Protein AF-A0A8T4AHB9-F1 (afdb_monomer)

Radius of gyration: 23.57 Å; Cα contacts (8 Å, |Δi|>4): 311; chains: 1; bounding box: 48×34×68 Å

Solvent-accessible surface area (backbone atoms only — not comparable to full-atom values): 11680 Å² total; per-residue (Å²): 128,81,88,35,56,36,87,65,84,80,52,32,44,43,45,79,34,31,54,89,48,38,71,64,54,48,71,72,48,56,73,64,58,45,50,48,40,60,75,70,65,64,68,37,45,63,77,42,68,45,81,38,62,45,97,88,66,48,78,54,32,37,43,33,11,24,86,57,90,79,54,32,63,73,44,20,65,44,19,76,71,45,68,67,48,44,28,34,51,94,84,71,50,73,58,28,54,40,27,28,40,62,36,54,62,73,92,36,91,90,59,64,77,87,78,73,79,61,59,26,23,40,51,57,89,54,71,69,52,52,50,52,43,40,54,54,48,51,53,50,50,58,70,71,38,55,62,96,78,45,42,62,67,46,52,50,48,53,51,46,55,52,23,60,76,71,73,42,46,72,50,76,41,53,37,72,53,20,54,80,72,72,36,54,67,60,34,68,73,27,66,85,47,97,64,55,28,66,51,78,49,77,90

Mean predicted aligned error: 3.89 Å

Sequence (203 aa):
MIDCFTQDTNTTPITCVTSAQYDQWLKQQDKLTQRWLKNTAYKAQPGQFSLIPNSDGDIHQVVLGVDNHDDMWNLAALPKTLPEGNYQVDTLNELQALAWGLGHYQFSRYRPNKNNERLAKLSFDSEVISAQIDAISLTRNMINTPASDMMPQDIAIAAKTLAQQYKATVDEIIGDDLLEHNYPTIHAVGRASIHPPRLIDMR

Foldseek 3Di:
DQPAADQDPPAAEEAEDELVCVVVVLVVDDPQSVVVCVVVVPRLAQQDKDFRADPVRDGRHIYHRHNDDPDLQSQLQQQAVPAATEHEYPDDDLSVLLSSLVSSADQCPPPNDPPPGGTYHYHDDDPVSVVVSVVVNLVVNLVVPPCVCNDQVNVLVSLVVVCVVVVKDKDKQWAPSCVVVVNVVQNVVQVVDPGTGMDMDID

Nearest PDB structures (foldseek):
  3ij3-assembly1_A  TM=9.255E-01  e=1.274E-17  Coxiella burnetii
  5ntf-assembly1_A  TM=6.616E-01  e=4.666E-07  Trypanosoma cruzi
  4efd-assembly1_F  TM=6.990E-01  e=1.219E-06  Trypanosoma brucei brucei TREU927
  5nsq-assembly1_F  TM=6.861E-01  e=1.143E-06  Trypanosoma brucei brucei TREU927
  5nsq-assembly1_C  TM=6.603E-01  e=3.857E-06  Trypan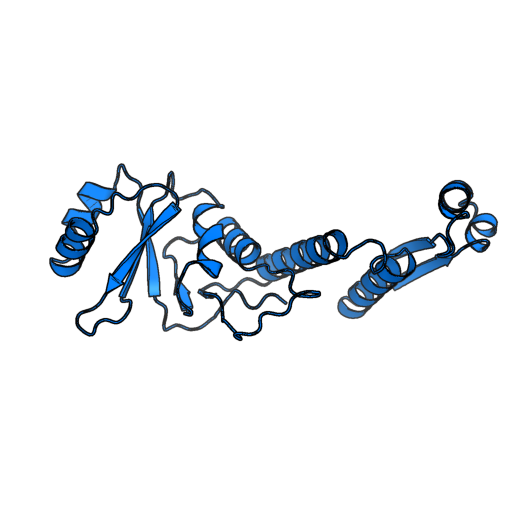osoma brucei brucei TREU927

pLDDT: mean 95.9, std 4.48, range [68.31, 98.5]

Secondary structure (DSSP, 8-state):
----EE--S--EEEEEEEHHHHHHHHHHS-HHHHHHHHHTT----TT-EEEEE-TTSSEEEEEEEES-SS-GGGGTTHHHHSPSSEEE-TT--HHHHHHHHHHH----SSS--TT-PPPPEEE---HHHHHHHHHHHHHHHHHHS-GGGS-HHHHHHHHHHHHHHHT--EEEEETTHHHHTT-HHHHHHHTTSSS--EEEEE-

Structure (mmCIF, N/CA/C/O backbone):
data_AF-A0A8T4AHB9-F1
#
_entry.id   AF-A0A8T4AHB9-F1
#
loop_
_atom_site.group_PDB
_atom_site.id
_atom_site.type_symbol
_atom_site.label_atom_id
_atom_site.label_alt_id
_atom_site.label_comp_id
_atom_site.label_asym_id
_atom_site.label_entity_id
_atom_site.label_seq_id
_atom_site.pdbx_PDB_ins_code
_atom_site.Cartn_x
_atom_site.Cartn_y
_atom_site.Cartn_z
_atom_site.occupancy
_atom_site.B_iso_or_equiv
_atom_site.auth_seq_id
_atom_site.auth_comp_id
_atom_site.auth_asym_id
_atom_site.auth_atom_id
_atom_site.pdbx_PDB_model_num
ATOM 1 N N . MET A 1 1 ? 10.779 4.000 -0.030 1.00 72.06 1 MET A N 1
ATOM 2 C CA . MET A 1 1 ? 10.050 3.032 0.796 1.00 72.06 1 MET A CA 1
ATOM 3 C C . MET A 1 1 ? 8.883 3.734 1.459 1.00 72.06 1 MET A C 1
ATOM 5 O O . MET A 1 1 ? 9.077 4.837 1.970 1.00 72.06 1 MET A O 1
ATOM 9 N N . ILE A 1 2 ? 7.680 3.169 1.377 1.00 84.88 2 ILE A N 1
ATOM 10 C CA . ILE A 1 2 ? 6.513 3.715 2.086 1.00 84.88 2 ILE A CA 1
ATOM 11 C C . ILE A 1 2 ? 6.643 3.427 3.586 1.00 84.88 2 ILE A C 1
ATOM 13 O O . ILE A 1 2 ? 6.683 2.274 3.999 1.00 84.88 2 ILE A O 1
ATOM 17 N N . ASP A 1 3 ? 6.641 4.481 4.399 1.00 91.50 3 ASP A N 1
ATOM 18 C CA . ASP A 1 3 ? 6.747 4.422 5.863 1.00 91.50 3 ASP A CA 1
ATOM 19 C C . ASP A 1 3 ? 5.396 4.086 6.537 1.00 91.50 3 ASP A C 1
ATOM 21 O O . ASP A 1 3 ? 4.842 4.891 7.280 1.00 91.50 3 ASP A O 1
ATOM 25 N N . CYS A 1 4 ? 4.822 2.924 6.199 1.00 96.19 4 CYS A N 1
ATOM 26 C CA . CYS A 1 4 ? 3.476 2.500 6.624 1.00 96.19 4 CYS A CA 1
ATOM 27 C C . CYS A 1 4 ? 3.445 1.484 7.775 1.00 96.19 4 CYS A C 1
ATOM 29 O O . CYS A 1 4 ? 2.369 1.237 8.331 1.00 96.19 4 CYS A O 1
ATOM 31 N N . PHE A 1 5 ? 4.600 0.920 8.135 1.00 97.19 5 PHE A N 1
ATOM 32 C CA . PHE A 1 5 ? 4.743 -0.065 9.202 1.00 97.19 5 PHE A CA 1
ATOM 33 C C . PHE A 1 5 ? 5.614 0.448 10.347 1.00 97.19 5 PHE A C 1
ATOM 35 O O . PHE A 1 5 ? 6.392 1.390 10.193 1.00 97.19 5 PHE A O 1
ATOM 42 N N . THR A 1 6 ? 5.456 -0.166 11.513 1.00 96.31 6 THR A N 1
ATOM 43 C CA . THR A 1 6 ? 6.218 0.138 12.726 1.00 96.31 6 THR A CA 1
ATOM 44 C C . THR A 1 6 ? 6.533 -1.146 13.488 1.00 96.31 6 THR A C 1
ATOM 46 O O . THR A 1 6 ? 5.774 -2.109 13.425 1.00 96.31 6 THR A O 1
ATOM 49 N N . GLN A 1 7 ? 7.639 -1.142 14.230 1.00 93.31 7 GLN A N 1
ATOM 50 C CA . GLN A 1 7 ? 7.991 -2.186 15.202 1.00 93.31 7 GLN A CA 1
ATOM 51 C C . GLN A 1 7 ? 7.779 -1.712 16.653 1.00 93.31 7 GLN A C 1
ATOM 53 O O . GLN A 1 7 ? 8.222 -2.364 17.596 1.00 93.31 7 GLN A O 1
ATOM 58 N N . ASP A 1 8 ? 7.136 -0.555 16.846 1.00 92.25 8 ASP A N 1
ATOM 59 C CA . ASP A 1 8 ? 6.797 -0.055 18.177 1.00 92.25 8 ASP A CA 1
ATOM 60 C C . ASP A 1 8 ? 5.821 -1.010 18.881 1.00 92.25 8 ASP A C 1
ATOM 62 O O . ASP A 1 8 ? 4.867 -1.517 18.286 1.00 92.25 8 ASP A O 1
ATOM 66 N N . THR A 1 9 ? 6.063 -1.237 20.168 1.00 89.00 9 THR A N 1
ATOM 67 C CA . THR A 1 9 ? 5.213 -2.050 21.039 1.00 89.00 9 THR A CA 1
ATOM 68 C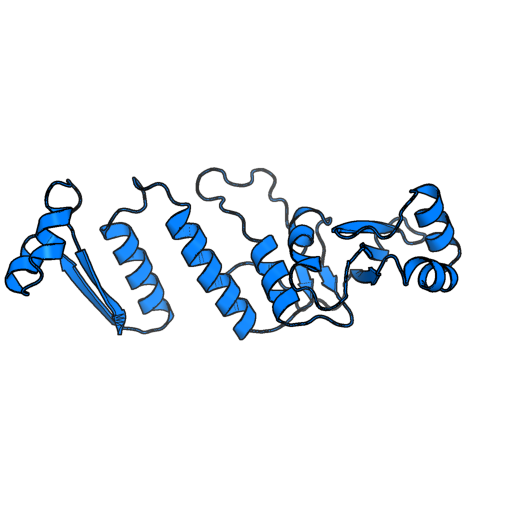 C . THR A 1 9 ? 4.079 -1.239 21.661 1.00 89.00 9 THR A C 1
ATOM 70 O O . THR A 1 9 ? 3.089 -1.818 22.103 1.00 89.00 9 THR A O 1
ATOM 73 N N . ASN A 1 10 ? 4.201 0.091 21.715 1.00 94.50 10 ASN A N 1
ATOM 74 C CA . ASN A 1 10 ? 3.138 0.971 22.187 1.00 94.50 10 ASN A CA 1
ATOM 75 C C . ASN A 1 10 ? 2.157 1.263 21.045 1.00 94.50 10 ASN A C 1
ATOM 77 O O . ASN A 1 10 ? 2.352 2.191 20.257 1.00 94.50 10 ASN A O 1
ATOM 81 N N . THR A 1 11 ? 1.121 0.435 20.930 1.00 97.25 11 THR A N 1
ATOM 82 C CA . THR A 1 11 ? 0.165 0.477 19.818 1.00 97.25 11 THR A CA 1
ATOM 83 C C . THR A 1 11 ? -1.278 0.511 20.307 1.00 97.25 11 THR A C 1
ATOM 85 O O . THR A 1 11 ? -1.636 -0.087 21.323 1.00 97.25 11 THR A O 1
ATOM 88 N N . THR A 1 12 ? -2.135 1.191 19.549 1.00 98.25 12 THR A N 1
ATOM 89 C CA . THR A 1 12 ? -3.582 1.184 19.760 1.00 98.25 12 THR A CA 1
ATOM 90 C C . THR A 1 12 ? -4.205 -0.021 19.037 1.00 98.25 12 THR A C 1
ATOM 92 O O . THR A 1 12 ? -4.055 -0.146 17.818 1.00 98.25 12 THR A O 1
ATOM 95 N N . PRO A 1 13 ? -4.937 -0.911 19.730 1.00 98.12 13 PRO A N 1
ATOM 96 C CA . PRO A 1 13 ? -5.585 -2.052 19.092 1.00 98.12 13 PRO A CA 1
ATOM 97 C C . PRO A 1 13 ? -6.731 -1.624 18.165 1.00 98.12 13 PRO A C 1
ATOM 99 O O . PRO A 1 13 ? -7.561 -0.784 18.519 1.00 98.12 13 PRO A O 1
ATOM 102 N N . ILE A 1 14 ? -6.805 -2.254 16.994 1.00 98.44 14 ILE A N 1
ATOM 103 C CA . ILE A 1 14 ? -7.932 -2.224 16.063 1.00 98.44 14 ILE A CA 1
ATOM 104 C C . ILE A 1 14 ? -8.653 -3.571 16.163 1.00 98.44 14 ILE A C 1
ATOM 106 O O . ILE A 1 14 ? -8.128 -4.613 15.773 1.00 98.44 14 ILE A O 1
ATOM 110 N N . THR A 1 15 ? -9.888 -3.547 16.650 1.00 97.56 15 THR A N 1
ATOM 111 C CA . THR A 1 15 ? -10.748 -4.728 16.744 1.00 97.56 15 THR A CA 1
ATOM 112 C C . THR A 1 15 ? -11.760 -4.723 15.612 1.00 97.56 15 THR A C 1
ATOM 114 O O . THR A 1 15 ? -12.614 -3.838 15.535 1.00 97.56 15 THR A O 1
ATOM 117 N N . CYS A 1 16 ? -11.678 -5.732 14.748 1.00 97.44 16 CYS A N 1
ATOM 118 C CA . CYS A 1 16 ? -12.648 -5.951 13.682 1.00 97.44 16 CYS A CA 1
ATOM 119 C C . CYS A 1 16 ? -13.887 -6.659 14.244 1.00 97.44 16 CYS A C 1
ATOM 121 O O . CYS A 1 16 ? -13.772 -7.651 14.963 1.00 97.44 16 CYS A O 1
ATOM 123 N N . VAL A 1 17 ? -15.079 -6.156 13.932 1.00 97.25 17 VAL A N 1
ATOM 124 C CA . VAL A 1 17 ? -16.352 -6.706 14.407 1.00 97.25 17 VAL A CA 1
ATOM 125 C C . VAL A 1 17 ? -17.337 -6.754 13.248 1.00 97.25 17 VAL A C 1
ATOM 127 O O . VAL A 1 17 ? -17.581 -5.748 12.587 1.00 97.25 17 VAL A O 1
ATOM 130 N N . THR A 1 18 ? -17.936 -7.918 13.006 1.00 97.44 18 THR A N 1
ATOM 131 C CA . THR A 1 18 ? -19.044 -8.025 12.044 1.00 97.44 18 THR A CA 1
ATOM 132 C C . THR A 1 18 ? -20.350 -7.557 12.676 1.00 97.44 18 THR A C 1
ATOM 134 O O . THR A 1 18 ? -20.546 -7.694 13.888 1.00 97.44 18 THR A O 1
ATOM 137 N N . SER A 1 19 ? -21.303 -7.080 11.869 1.00 96.31 19 SER A N 1
ATOM 138 C CA . SER A 1 19 ? -22.620 -6.682 12.392 1.00 96.31 19 SER A CA 1
ATOM 139 C C . SER A 1 19 ? -23.338 -7.832 13.120 1.00 96.31 19 SER A C 1
ATOM 141 O O . SER A 1 19 ? -24.055 -7.590 14.086 1.00 96.31 19 SER A O 1
ATOM 143 N N . ALA A 1 20 ? -23.101 -9.088 12.717 1.00 97.06 20 ALA A N 1
ATOM 144 C CA . ALA A 1 20 ? -23.656 -10.272 13.377 1.00 97.06 20 ALA A CA 1
ATOM 145 C C . ALA A 1 20 ? -23.052 -10.535 14.771 1.00 97.06 20 ALA A C 1
ATOM 147 O O . ALA A 1 20 ? -23.734 -11.045 15.657 1.00 97.06 20 ALA A O 1
ATOM 148 N N . GLN A 1 21 ? -21.778 -10.190 14.976 1.00 96.88 21 GLN A N 1
ATOM 149 C CA . GLN A 1 21 ? -21.072 -10.377 16.249 1.00 96.88 21 GLN A CA 1
ATOM 150 C C . GLN A 1 21 ? -21.236 -9.184 17.198 1.00 96.88 21 GLN A C 1
ATOM 152 O O . GLN A 1 21 ? -21.017 -9.331 18.402 1.00 96.88 21 GLN A O 1
ATOM 157 N N . TYR A 1 22 ? -21.621 -8.017 16.674 1.00 97.81 22 TYR A N 1
ATOM 158 C CA . TYR A 1 22 ? -21.587 -6.745 17.391 1.00 97.81 22 TYR A CA 1
ATOM 159 C C . TYR A 1 22 ? -22.331 -6.765 18.729 1.00 97.81 22 TYR A C 1
ATOM 161 O O . TYR A 1 22 ? -21.744 -6.411 19.749 1.00 97.81 22 TYR A O 1
ATOM 169 N N . ASP A 1 23 ? -23.577 -7.240 18.767 1.00 97.62 23 ASP A N 1
ATOM 170 C CA . ASP A 1 23 ? -24.376 -7.238 20.001 1.00 97.62 23 ASP A CA 1
ATOM 171 C C . ASP A 1 23 ? -23.781 -8.131 21.099 1.00 97.62 23 ASP A C 1
ATOM 173 O O . ASP A 1 23 ? -23.868 -7.815 22.290 1.00 97.62 23 ASP A O 1
ATOM 177 N N . GLN A 1 24 ? -23.187 -9.266 20.720 1.00 97.81 24 GLN A N 1
ATOM 178 C CA . GLN A 1 24 ? -22.528 -10.166 21.664 1.00 97.81 24 GLN A CA 1
ATOM 179 C C . GLN A 1 24 ? -21.203 -9.575 22.144 1.00 97.81 24 GLN A C 1
ATOM 181 O O . GLN A 1 24 ? -20.937 -9.580 23.346 1.00 97.81 24 GLN A O 1
ATOM 186 N N . TRP A 1 25 ? -20.407 -9.036 21.221 1.00 97.62 25 TRP A N 1
ATOM 187 C CA . TRP A 1 25 ? -19.142 -8.377 21.521 1.00 97.62 25 TRP A CA 1
ATOM 188 C C . TRP A 1 25 ? -19.342 -7.166 22.446 1.00 97.62 25 TRP A C 1
ATOM 190 O O . TRP A 1 25 ? -18.631 -7.029 23.441 1.00 97.62 25 TRP A O 1
ATOM 200 N N . LEU A 1 26 ? -20.368 -6.344 22.195 1.00 98.06 26 LEU A N 1
ATOM 201 C CA . LEU A 1 26 ? -20.686 -5.149 22.979 1.00 98.06 26 LEU A CA 1
ATOM 202 C C . LEU A 1 26 ? -20.986 -5.490 24.444 1.00 98.06 26 LEU A C 1
ATOM 204 O O . LEU A 1 26 ? -20.524 -4.797 25.347 1.00 98.06 26 LEU A O 1
ATOM 208 N N . LYS A 1 27 ? -21.717 -6.584 24.699 1.00 97.88 27 LYS A N 1
ATOM 209 C CA . LYS A 1 27 ? -22.043 -7.050 26.062 1.00 97.88 27 LYS A CA 1
ATOM 210 C C . LYS A 1 27 ? -20.813 -7.468 26.871 1.00 97.88 27 LYS A C 1
ATOM 212 O O . LYS A 1 27 ? -20.898 -7.502 28.096 1.00 97.88 27 LYS A O 1
ATOM 217 N N . GLN A 1 28 ? -19.710 -7.800 26.203 1.00 97.75 28 GLN A N 1
ATOM 218 C CA . GLN A 1 28 ? -18.451 -8.202 26.836 1.00 97.75 28 GLN A CA 1
ATOM 219 C C . GLN A 1 28 ? -17.543 -7.008 27.162 1.00 97.75 28 GLN A C 1
ATOM 221 O O . GLN A 1 28 ? -16.587 -7.173 27.913 1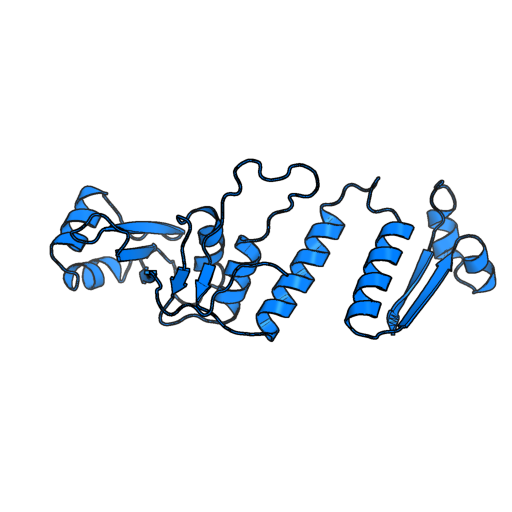.00 97.75 28 GLN A O 1
ATOM 226 N N . GLN A 1 29 ? -17.838 -5.816 26.631 1.00 97.50 29 GLN A N 1
ATOM 227 C CA . GLN A 1 29 ? -17.034 -4.619 26.874 1.00 97.50 29 GLN A CA 1
ATOM 228 C C . GLN A 1 29 ? -17.345 -3.986 28.231 1.00 97.50 29 GLN A C 1
ATOM 230 O O . GLN A 1 29 ? -18.371 -4.263 28.858 1.00 97.50 29 GLN A O 1
ATOM 235 N N . ASP A 1 30 ? -16.484 -3.080 28.678 1.00 96.81 30 ASP A N 1
ATOM 236 C CA . ASP A 1 30 ? -16.729 -2.300 29.883 1.00 96.81 30 ASP A CA 1
ATOM 237 C C . ASP A 1 30 ? -17.895 -1.298 29.717 1.00 96.81 30 ASP A C 1
ATOM 239 O O . ASP A 1 30 ? -18.419 -1.037 28.628 1.00 96.81 30 ASP A O 1
ATOM 243 N N . LYS A 1 31 ? -18.344 -0.712 30.835 1.00 97.06 31 LYS A N 1
ATOM 244 C CA . LYS A 1 31 ? -19.479 0.228 30.819 1.00 97.06 31 LYS A CA 1
ATOM 245 C C . LYS A 1 31 ? -19.178 1.502 30.028 1.00 97.06 31 LYS A C 1
ATOM 247 O O . LYS A 1 31 ? -20.124 2.117 29.533 1.00 97.06 31 LYS A O 1
ATOM 252 N N . LEU A 1 32 ? -17.913 1.921 29.960 1.00 96.44 32 LEU A N 1
ATOM 253 C CA . LEU A 1 32 ? -17.500 3.117 29.232 1.00 96.44 32 LEU A CA 1
ATOM 254 C C . LEU A 1 32 ? -17.687 2.892 27.731 1.00 96.44 32 LEU A C 1
ATOM 256 O O . LEU A 1 32 ? -18.448 3.631 27.108 1.00 96.44 32 LEU A O 1
ATOM 260 N N . THR A 1 33 ? -17.115 1.819 27.189 1.00 97.75 33 THR A N 1
ATOM 261 C CA . THR A 1 33 ? -17.211 1.437 25.773 1.00 97.75 33 THR A CA 1
ATOM 262 C C . THR A 1 33 ? -18.659 1.198 25.357 1.00 97.75 33 THR A C 1
ATOM 264 O O . THR A 1 33 ? -19.113 1.740 24.347 1.00 97.75 33 THR A O 1
ATOM 267 N N . GLN A 1 34 ? -19.430 0.465 26.171 1.00 98.06 34 GLN A N 1
ATOM 268 C CA . GLN A 1 34 ? -20.852 0.226 25.902 1.00 98.06 34 GLN A CA 1
ATOM 269 C C . GLN A 1 34 ? -21.651 1.528 25.773 1.00 98.06 34 GLN A C 1
ATOM 271 O O . GLN A 1 34 ? -22.448 1.695 24.847 1.00 98.06 34 GLN A O 1
ATOM 276 N N . ARG A 1 35 ? -21.455 2.464 26.711 1.00 97.75 35 ARG A N 1
ATOM 277 C CA . ARG A 1 35 ? -22.155 3.756 26.704 1.00 97.75 35 ARG A CA 1
ATOM 278 C C . ARG A 1 35 ? -21.680 4.645 25.566 1.00 97.75 35 ARG A C 1
ATOM 280 O O . ARG A 1 35 ? -22.519 5.286 24.944 1.00 97.75 35 ARG A O 1
ATOM 287 N N . TRP A 1 36 ? -20.377 4.669 25.295 1.00 98.06 36 TRP A N 1
ATOM 288 C CA . TRP A 1 36 ? -19.791 5.448 24.210 1.00 98.06 36 TRP A CA 1
ATOM 289 C C . TRP A 1 36 ? -20.401 5.054 22.869 1.00 98.06 36 TRP A C 1
ATOM 291 O O . TRP A 1 36 ? -21.042 5.882 22.230 1.00 98.06 36 TRP A O 1
ATOM 301 N N . LEU A 1 37 ? -20.310 3.771 22.509 1.00 98.06 37 LEU A N 1
ATOM 302 C CA . LEU A 1 37 ? -20.827 3.254 21.241 1.00 98.06 37 LEU A CA 1
ATOM 303 C C . LEU A 1 37 ? -22.342 3.441 21.099 1.00 98.06 37 LEU A C 1
ATOM 305 O O . LEU A 1 37 ? -22.833 3.749 20.013 1.00 98.06 37 LEU A O 1
ATOM 309 N N . LYS A 1 38 ? -23.089 3.320 22.203 1.00 97.69 38 LYS A N 1
ATOM 310 C CA . LYS A 1 38 ? -24.524 3.620 22.221 1.00 97.69 38 LYS A CA 1
ATOM 311 C C . LYS A 1 38 ? -24.803 5.105 21.970 1.00 97.69 38 LYS A C 1
ATOM 313 O O . LYS A 1 38 ? -25.691 5.428 21.186 1.00 97.69 38 LYS A O 1
ATOM 318 N N . ASN A 1 39 ? -24.071 6.000 22.631 1.00 97.75 39 ASN A N 1
ATOM 319 C CA . ASN A 1 39 ? -24.268 7.448 22.530 1.00 97.75 39 ASN A CA 1
ATOM 320 C C . ASN A 1 39 ? -23.829 8.006 21.170 1.00 97.75 39 ASN A C 1
ATOM 322 O O . ASN A 1 39 ? -24.423 8.969 20.695 1.00 97.75 39 ASN A O 1
ATOM 326 N N . THR A 1 40 ? -22.829 7.393 20.533 1.00 97.62 40 THR A N 1
ATOM 327 C CA . THR A 1 40 ? -22.389 7.727 19.170 1.00 97.62 40 THR A CA 1
ATOM 328 C C . THR A 1 40 ? -23.188 6.995 18.088 1.00 97.62 40 THR A C 1
ATOM 330 O O . THR A 1 40 ? -22.936 7.195 16.902 1.00 97.62 40 THR A O 1
ATOM 333 N N . ALA A 1 41 ? -24.167 6.170 18.482 1.00 97.00 41 ALA A N 1
ATOM 334 C CA . ALA A 1 41 ? -25.013 5.377 17.592 1.00 97.00 41 ALA A CA 1
ATOM 335 C C . ALA A 1 41 ? -24.222 4.501 16.599 1.00 97.00 41 ALA A C 1
ATOM 337 O O . ALA A 1 41 ? -24.650 4.299 15.459 1.00 97.00 41 ALA A O 1
ATOM 338 N N . TYR A 1 42 ? -23.075 3.970 17.030 1.00 98.06 42 TYR A N 1
ATOM 339 C CA . TYR A 1 42 ? -22.265 3.048 16.238 1.00 98.06 42 TYR A CA 1
ATOM 340 C C . TYR A 1 42 ? -22.996 1.714 16.025 1.00 98.06 42 TYR A C 1
ATOM 342 O O . TYR A 1 42 ? -23.666 1.214 16.929 1.00 98.06 42 TYR A O 1
ATOM 350 N N . LYS A 1 43 ? -22.877 1.135 14.822 1.00 94.62 43 LYS A N 1
ATOM 351 C CA . LYS A 1 43 ? -23.611 -0.083 14.422 1.00 94.62 43 LYS A CA 1
ATOM 352 C C . LYS A 1 43 ? -22.744 -1.156 13.760 1.00 94.62 43 LYS A C 1
ATOM 354 O O . LYS A 1 43 ? -23.294 -2.069 13.153 1.00 94.62 43 LYS A O 1
ATOM 359 N N . ALA A 1 44 ? -21.416 -1.039 13.842 1.00 96.69 44 ALA A N 1
ATOM 360 C CA . ALA A 1 44 ? -20.478 -1.956 13.185 1.00 96.69 44 ALA A CA 1
ATOM 361 C C . ALA A 1 44 ? -20.808 -2.193 11.701 1.00 96.69 44 ALA A C 1
ATOM 363 O O . ALA A 1 44 ? -20.841 -3.332 11.233 1.00 96.69 44 ALA A O 1
ATOM 364 N N . GLN A 1 45 ? -21.105 -1.113 10.970 1.00 97.31 45 GLN A N 1
ATOM 365 C CA . GLN A 1 45 ? -21.255 -1.193 9.520 1.00 97.31 45 GLN A CA 1
ATOM 366 C C . GLN A 1 45 ? -19.878 -1.397 8.870 1.00 97.31 45 GLN A C 1
ATOM 368 O O . GLN A 1 45 ? -18.915 -0.779 9.329 1.00 97.31 45 GLN A O 1
ATOM 373 N N . PRO A 1 46 ? -19.765 -2.213 7.811 1.00 96.75 46 PRO A N 1
ATOM 374 C CA . PRO A 1 46 ? -18.514 -2.401 7.081 1.00 96.75 46 PRO A CA 1
ATOM 375 C C . PRO A 1 46 ? -17.862 -1.068 6.690 1.00 96.75 46 PRO A C 1
ATOM 377 O O . PRO A 1 46 ? -18.517 -0.179 6.144 1.00 96.75 46 PRO A O 1
ATOM 380 N N . GLY A 1 47 ? -16.580 -0.905 7.021 1.00 95.44 47 GLY A N 1
ATOM 381 C CA . GLY A 1 47 ? -15.807 0.319 6.783 1.00 95.44 47 GLY A CA 1
ATOM 382 C C . GLY A 1 47 ? -16.058 1.458 7.783 1.00 95.44 47 GLY A C 1
ATOM 383 O O . GLY A 1 47 ? -15.300 2.427 7.803 1.00 95.44 47 GLY A O 1
ATOM 384 N N . GLN A 1 48 ? -17.073 1.359 8.648 1.00 96.88 48 GLN A N 1
ATOM 385 C CA . GLN A 1 48 ? -17.291 2.307 9.740 1.00 96.88 48 GLN A CA 1
ATOM 386 C C . GLN A 1 48 ? -16.397 1.943 10.927 1.00 96.88 48 GLN A C 1
ATOM 388 O O . GLN A 1 48 ? -16.472 0.828 11.445 1.00 96.88 48 GLN A O 1
ATOM 393 N N . PHE A 1 49 ? -15.630 2.902 11.444 1.00 97.81 49 PHE A N 1
ATOM 394 C CA . PHE A 1 49 ? -14.903 2.724 12.700 1.00 97.81 49 PHE A CA 1
ATOM 395 C C . PHE A 1 49 ? -15.356 3.699 13.790 1.00 97.81 49 PHE A C 1
ATOM 397 O O . PHE A 1 49 ? -15.916 4.759 13.509 1.00 97.81 49 PHE A O 1
ATOM 404 N N . SER A 1 50 ? -15.107 3.329 15.046 1.00 98.25 50 SER A N 1
ATOM 405 C CA . SER A 1 50 ? -15.244 4.200 16.213 1.00 98.25 50 SER A CA 1
ATOM 406 C C . SER A 1 50 ? -13.937 4.223 16.996 1.00 98.25 50 SER A C 1
ATOM 408 O O . SER A 1 50 ? -13.385 3.170 17.308 1.00 98.25 50 SER A O 1
ATOM 410 N N . LEU A 1 51 ? -13.481 5.421 17.363 1.00 98.31 51 LEU A N 1
ATOM 411 C CA . LEU A 1 51 ? -12.408 5.611 18.338 1.00 98.31 51 LEU A CA 1
ATOM 412 C C . LEU A 1 51 ? -13.015 5.516 19.740 1.00 98.31 51 LEU A C 1
ATOM 414 O O . LEU A 1 51 ? -13.999 6.200 20.031 1.00 98.31 51 LEU A O 1
ATOM 418 N N . ILE A 1 52 ? -12.472 4.644 20.581 1.00 98.12 52 ILE A N 1
ATOM 419 C CA . ILE A 1 52 ? -12.898 4.447 21.967 1.00 98.12 52 ILE A CA 1
ATOM 420 C C . ILE A 1 52 ? -11.896 5.162 22.872 1.00 98.12 52 ILE A C 1
ATOM 422 O O . ILE A 1 52 ? -10.711 4.825 22.813 1.00 98.12 52 ILE A O 1
ATOM 426 N N . PRO A 1 53 ? -12.324 6.139 23.687 1.00 97.38 53 PRO A N 1
ATOM 427 C CA . PRO A 1 53 ? -11.426 6.824 24.605 1.00 97.38 53 PRO A CA 1
ATOM 428 C C . PRO A 1 53 ? -11.171 6.001 25.879 1.00 97.38 53 PRO A C 1
ATOM 430 O O . PRO A 1 53 ? -12.035 5.232 26.305 1.00 97.38 53 PRO A O 1
ATOM 433 N N . ASN A 1 54 ? -10.017 6.193 26.519 1.00 94.88 54 ASN A N 1
ATOM 434 C CA . ASN A 1 54 ? -9.795 5.788 27.911 1.00 94.88 54 ASN A CA 1
ATOM 435 C C . ASN A 1 54 ? -10.380 6.839 28.886 1.00 94.88 54 ASN A C 1
ATOM 437 O O . ASN A 1 54 ? -11.025 7.808 28.479 1.00 94.88 54 ASN A O 1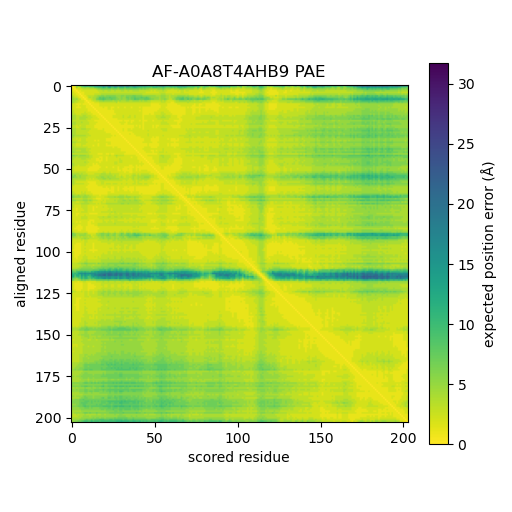
ATOM 441 N N . SER A 1 55 ? -10.162 6.656 30.193 1.00 93.69 55 SER A N 1
ATOM 442 C CA . SER A 1 55 ? -10.599 7.604 31.231 1.00 93.69 55 SER A CA 1
ATOM 443 C C . SER A 1 55 ? -9.921 8.974 31.164 1.00 93.69 55 SER A C 1
ATOM 445 O O . SER A 1 55 ? -10.488 9.940 31.671 1.00 93.69 55 SER A O 1
ATOM 447 N N . ASP A 1 56 ? -8.744 9.050 30.548 1.00 94.62 56 ASP A N 1
ATOM 448 C CA . ASP A 1 56 ? -7.936 10.266 30.425 1.00 94.62 56 ASP A CA 1
ATOM 449 C C . ASP A 1 56 ? -8.255 11.048 29.135 1.00 94.62 56 ASP A C 1
ATOM 451 O O . ASP A 1 56 ? -7.858 12.202 28.987 1.00 94.62 56 ASP A O 1
ATOM 455 N N . GLY A 1 57 ? -9.047 10.455 28.233 1.00 93.12 57 GLY A N 1
ATOM 456 C CA . GLY A 1 57 ? -9.460 11.045 26.959 1.00 93.12 57 GLY A CA 1
ATOM 457 C C . GLY A 1 57 ? -8.581 10.665 25.765 1.00 93.12 57 GLY A C 1
ATOM 458 O O . GLY A 1 57 ? -8.878 11.096 24.651 1.00 93.12 57 GLY A O 1
ATOM 459 N N . ASP A 1 58 ? -7.554 9.838 25.967 1.00 95.31 58 ASP A N 1
ATOM 460 C CA . ASP A 1 58 ? -6.720 9.304 24.889 1.00 95.31 58 ASP A CA 1
ATOM 461 C C . ASP A 1 58 ? -7.416 8.153 24.158 1.00 95.31 58 ASP A C 1
ATO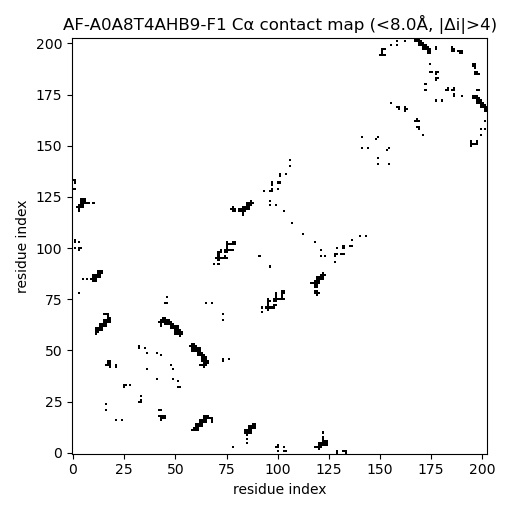M 463 O O . ASP A 1 58 ? -8.319 7.502 24.688 1.00 95.31 58 ASP A O 1
ATOM 467 N N . ILE A 1 59 ? -6.970 7.856 22.937 1.00 96.75 59 ILE A N 1
ATOM 468 C CA . ILE A 1 59 ? -7.511 6.750 22.142 1.00 96.75 59 ILE A CA 1
ATOM 469 C C . ILE A 1 59 ? -7.027 5.418 22.727 1.00 96.75 59 ILE A C 1
ATOM 471 O O . ILE A 1 59 ? -5.864 5.046 22.597 1.00 96.75 59 ILE A O 1
ATOM 475 N N . HIS A 1 60 ? -7.954 4.673 23.322 1.00 96.25 60 HIS A N 1
ATOM 476 C CA . HIS A 1 60 ? -7.715 3.345 23.880 1.00 96.25 60 HIS A CA 1
ATOM 477 C C . HIS A 1 60 ? -7.785 2.242 22.823 1.00 96.25 60 HIS A C 1
ATOM 479 O O . HIS A 1 60 ? -7.017 1.288 22.867 1.00 96.25 60 HIS A O 1
ATOM 485 N N . GLN A 1 61 ? -8.734 2.345 21.891 1.00 97.81 61 GLN A N 1
ATOM 486 C CA . GLN A 1 61 ? -9.028 1.290 20.922 1.00 97.81 61 GLN A CA 1
ATOM 487 C C . GLN A 1 61 ? -9.744 1.862 19.700 1.00 97.81 61 GLN A C 1
ATOM 489 O O . GLN A 1 61 ? -10.492 2.836 19.794 1.00 97.81 61 GLN A O 1
ATOM 494 N N . VAL A 1 62 ? -9.572 1.208 18.557 1.00 98.50 62 VAL A N 1
ATOM 495 C CA . VAL A 1 62 ? -10.391 1.400 17.362 1.00 98.50 62 VAL A CA 1
ATOM 496 C C . VAL A 1 62 ? -11.293 0.182 17.194 1.00 98.50 62 VAL A C 1
ATOM 498 O O . VAL A 1 62 ? -10.820 -0.949 17.194 1.00 98.50 62 VAL A O 1
ATOM 501 N N . VAL A 1 63 ? -12.594 0.394 17.019 1.00 98.25 63 VAL A N 1
ATOM 502 C CA . VAL A 1 63 ? -13.540 -0.676 16.669 1.00 98.25 63 VAL A CA 1
ATOM 503 C C . VAL A 1 63 ? -13.928 -0.488 15.214 1.00 98.25 63 VAL A C 1
ATOM 505 O O . VAL A 1 63 ? -14.560 0.516 14.889 1.00 98.25 63 VAL A O 1
ATOM 508 N N . LEU A 1 64 ? -13.532 -1.414 14.344 1.00 98.38 64 LEU A N 1
ATOM 509 C CA . LEU A 1 64 ? -13.812 -1.392 12.910 1.00 98.38 64 LEU A CA 1
ATOM 510 C C . LEU A 1 64 ? -14.943 -2.368 12.576 1.00 98.38 64 LEU A C 1
ATOM 512 O O . LEU A 1 64 ? -14.870 -3.549 12.905 1.00 98.38 64 LEU A O 1
ATOM 516 N N . GLY A 1 65 ? -15.959 -1.888 11.867 1.00 97.94 65 GLY A N 1
ATOM 517 C CA . GLY A 1 65 ? -16.986 -2.736 11.282 1.00 97.94 65 GLY A CA 1
ATOM 518 C C . GLY A 1 65 ? -16.463 -3.388 10.006 1.00 97.94 65 GLY A C 1
ATOM 519 O O . GLY A 1 65 ? -15.914 -2.697 9.146 1.00 97.94 65 GLY A O 1
ATOM 520 N N . VAL A 1 66 ? -16.642 -4.700 9.870 1.00 97.12 66 VAL A N 1
ATOM 521 C CA . VAL A 1 66 ? -16.222 -5.478 8.689 1.00 97.12 66 VAL A CA 1
ATOM 522 C C . VAL A 1 66 ? -17.339 -6.417 8.232 1.00 97.12 66 VAL A C 1
ATOM 524 O O . VAL A 1 66 ? -18.158 -6.845 9.044 1.00 97.12 66 VAL A O 1
ATOM 527 N N . ASP A 1 67 ? -17.374 -6.763 6.944 1.00 95.00 67 ASP A N 1
ATOM 528 C CA . ASP A 1 67 ? -18.314 -7.776 6.429 1.00 95.00 67 ASP A CA 1
ATOM 529 C C . ASP A 1 67 ? -17.907 -9.188 6.862 1.00 95.00 67 ASP A C 1
ATOM 531 O O . ASP A 1 67 ? -18.719 -9.992 7.319 1.00 95.00 67 ASP A O 1
ATOM 535 N N . ASN A 1 68 ? -16.616 -9.481 6.741 1.00 93.62 68 ASN A N 1
ATOM 536 C CA . ASN A 1 68 ? -15.978 -10.707 7.192 1.00 93.62 68 ASN A CA 1
ATOM 537 C C . ASN A 1 68 ? -14.543 -10.381 7.632 1.00 93.62 68 ASN A C 1
ATOM 539 O O . ASN A 1 68 ? -14.007 -9.333 7.277 1.00 93.62 68 ASN A O 1
ATOM 543 N N . HIS A 1 69 ? -13.926 -11.264 8.414 1.00 94.25 69 HIS A N 1
ATOM 544 C CA . HIS A 1 69 ? -12.594 -11.020 8.982 1.00 94.25 69 HIS A CA 1
ATOM 545 C C . HIS A 1 69 ? -11.451 -11.202 7.979 1.00 94.25 69 HIS A C 1
ATOM 547 O O . HIS A 1 69 ? -10.380 -10.647 8.197 1.00 94.25 69 HIS A O 1
ATOM 553 N N . ASP A 1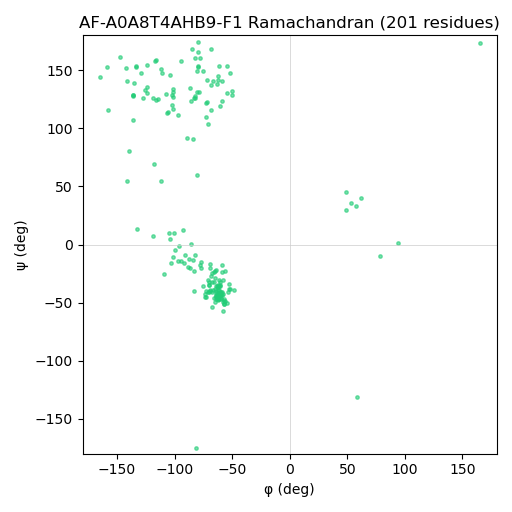 70 ? -11.676 -11.924 6.881 1.00 92.88 70 ASP A N 1
ATOM 554 C CA . ASP A 1 70 ? -10.619 -12.340 5.952 1.00 92.88 70 ASP A CA 1
ATOM 555 C C . ASP A 1 70 ? -10.431 -11.384 4.766 1.00 92.88 70 ASP A C 1
ATOM 557 O O . ASP A 1 70 ? -9.410 -11.455 4.078 1.00 92.88 70 ASP A O 1
ATOM 561 N N . ASP A 1 71 ? -11.380 -10.472 4.525 1.00 94.81 71 ASP A N 1
ATOM 562 C CA . ASP A 1 71 ? -11.290 -9.506 3.432 1.00 94.81 71 ASP A CA 1
ATOM 563 C C . ASP A 1 71 ? -10.030 -8.646 3.583 1.00 94.81 71 ASP A C 1
ATOM 565 O O . ASP A 1 71 ? -9.802 -7.976 4.600 1.00 94.81 71 ASP A O 1
ATOM 569 N N . MET A 1 72 ? -9.201 -8.668 2.541 1.00 95.62 72 MET A N 1
ATOM 570 C CA . MET A 1 72 ? -7.964 -7.906 2.498 1.00 95.62 72 MET A CA 1
ATOM 571 C C . MET A 1 72 ? -8.209 -6.397 2.591 1.00 95.62 72 MET A C 1
ATOM 573 O O . MET A 1 72 ? -7.384 -5.677 3.145 1.00 95.62 72 MET A O 1
ATOM 577 N N . TRP A 1 73 ? -9.340 -5.896 2.088 1.00 96.94 73 TRP A N 1
ATOM 578 C CA . TRP A 1 73 ? -9.595 -4.460 1.966 1.00 96.94 73 TRP A CA 1
ATOM 579 C C . TRP A 1 73 ? -10.095 -3.798 3.247 1.00 96.94 73 TRP A C 1
ATOM 581 O O . TRP A 1 73 ? -10.117 -2.567 3.305 1.00 96.94 73 TRP A O 1
ATOM 591 N N . ASN A 1 74 ? -10.421 -4.578 4.282 1.00 95.88 74 ASN A N 1
ATOM 592 C CA . ASN A 1 74 ? -10.944 -4.081 5.559 1.00 95.88 74 ASN A CA 1
ATOM 593 C C . ASN A 1 74 ? -10.116 -2.923 6.135 1.00 95.88 74 ASN A C 1
ATOM 595 O O . ASN A 1 74 ? -10.664 -1.958 6.665 1.00 95.88 74 ASN A O 1
ATOM 599 N N . LEU A 1 75 ? -8.790 -2.996 6.004 1.00 97.06 75 LEU A N 1
ATOM 600 C CA . LEU A 1 75 ? -7.874 -2.038 6.619 1.00 97.06 75 LEU A CA 1
ATOM 601 C C . LEU A 1 75 ? -7.375 -0.948 5.657 1.00 97.06 75 LEU A C 1
ATOM 603 O O . LEU A 1 75 ? -6.678 -0.026 6.074 1.00 97.06 75 LEU A O 1
ATOM 607 N N . ALA A 1 76 ? -7.725 -1.016 4.370 1.00 97.06 76 ALA A N 1
ATOM 608 C CA . ALA A 1 76 ? -7.095 -0.203 3.328 1.00 97.06 76 ALA A CA 1
ATOM 609 C C . ALA A 1 76 ? -7.410 1.299 3.426 1.00 97.06 76 ALA A C 1
ATOM 611 O O . ALA A 1 76 ? -6.626 2.131 2.978 1.00 97.06 76 ALA A O 1
ATOM 612 N N . ALA A 1 77 ? -8.555 1.675 3.997 1.00 96.19 77 ALA A N 1
ATOM 613 C CA . ALA A 1 77 ? -8.921 3.084 4.153 1.00 96.19 77 ALA A CA 1
ATOM 614 C C . ALA A 1 77 ? -8.286 3.735 5.395 1.00 96.19 77 ALA A C 1
ATOM 616 O O . ALA A 1 77 ? -8.103 4.953 5.431 1.00 96.19 77 ALA A O 1
ATOM 617 N N . LEU A 1 78 ? -7.918 2.924 6.391 1.00 97.50 78 LEU A N 1
ATOM 618 C CA . LEU A 1 78 ? -7.535 3.381 7.724 1.00 97.50 78 LEU A CA 1
ATOM 619 C C . LEU A 1 78 ? -6.304 4.296 7.792 1.00 97.50 78 LEU A C 1
ATOM 621 O O . LEU A 1 78 ? -6.379 5.266 8.548 1.00 97.50 78 LEU A O 1
ATOM 625 N N . PRO A 1 79 ? -5.217 4.092 7.014 1.00 97.00 79 PRO A N 1
ATOM 626 C CA . PRO A 1 79 ? -4.012 4.918 7.121 1.00 97.00 79 PRO A CA 1
ATOM 627 C C . PRO A 1 79 ? -4.268 6.427 7.032 1.00 97.00 79 PRO A C 1
ATOM 629 O O . PRO A 1 79 ? -3.566 7.214 7.660 1.00 97.00 79 PRO A O 1
ATOM 632 N N . LYS A 1 80 ? -5.267 6.829 6.234 1.00 94.06 80 LYS A N 1
ATOM 633 C CA . LYS A 1 80 ? -5.609 8.233 5.956 1.00 94.06 80 LYS A CA 1
ATOM 634 C C . LYS A 1 80 ? -6.745 8.781 6.812 1.00 94.06 80 LYS A C 1
ATOM 636 O O . LYS A 1 80 ? -6.973 9.985 6.794 1.00 94.06 80 LYS A O 1
ATOM 641 N N . THR A 1 81 ? -7.495 7.916 7.487 1.00 95.12 81 THR A N 1
ATOM 642 C CA . THR A 1 81 ? -8.683 8.312 8.255 1.00 95.12 81 THR A CA 1
ATOM 643 C C . THR A 1 81 ? -8.473 8.211 9.755 1.00 95.12 81 THR A C 1
ATOM 645 O O . THR A 1 81 ? -9.163 8.893 10.509 1.00 95.12 81 THR A O 1
ATOM 648 N N . LEU A 1 82 ? -7.556 7.350 10.197 1.00 97.19 82 LEU A N 1
ATOM 649 C CA . LEU A 1 82 ? -7.161 7.286 11.593 1.00 97.19 82 LEU A CA 1
ATOM 650 C C . LEU A 1 82 ? -6.258 8.474 11.953 1.00 97.19 82 LEU A C 1
ATOM 652 O O . LEU A 1 82 ? -5.495 8.944 11.106 1.00 97.19 82 LEU A O 1
ATOM 656 N N . PRO A 1 83 ? -6.312 8.944 13.211 1.00 95.94 83 PRO A N 1
ATOM 657 C CA . PRO A 1 83 ? -5.308 9.856 13.745 1.00 95.94 83 PRO A CA 1
ATOM 658 C C . PRO A 1 83 ? -3.889 9.290 13.604 1.00 95.94 83 PRO A C 1
ATOM 660 O O . PRO A 1 83 ? -3.709 8.068 13.599 1.00 95.94 83 PRO A O 1
ATOM 663 N N . GLU A 1 84 ? -2.885 10.170 13.540 1.00 95.31 84 GLU A N 1
ATOM 664 C CA . GLU A 1 84 ? -1.476 9.765 13.617 1.00 95.31 84 GLU A CA 1
ATOM 665 C C . GLU A 1 84 ? -1.267 8.844 14.827 1.00 95.31 84 GLU A C 1
ATOM 667 O O . GLU A 1 84 ? -1.717 9.140 15.934 1.00 95.31 84 GLU A O 1
ATOM 672 N N . GLY A 1 85 ? -0.588 7.720 14.608 1.00 95.81 85 GLY A N 1
ATOM 673 C CA . GLY A 1 85 ? -0.321 6.753 15.660 1.00 95.81 85 GLY A CA 1
ATOM 674 C C . GLY A 1 85 ? 0.136 5.405 15.123 1.00 95.81 85 GLY A C 1
ATOM 675 O O . GLY A 1 85 ? 0.130 5.155 13.914 1.00 95.81 85 GLY A O 1
ATOM 676 N N . ASN A 1 86 ? 0.520 4.544 16.058 1.00 97.69 86 ASN A N 1
ATOM 677 C CA . ASN A 1 86 ? 0.887 3.158 15.814 1.00 97.69 86 ASN A CA 1
ATOM 678 C C . ASN A 1 86 ? -0.296 2.276 16.215 1.00 97.69 86 ASN A C 1
ATOM 680 O O . ASN A 1 86 ? -0.796 2.383 17.333 1.00 97.69 86 ASN A O 1
ATOM 684 N N . TYR A 1 87 ? -0.743 1.409 15.316 1.00 98.31 87 TYR A N 1
ATOM 685 C CA . TYR A 1 87 ? -1.920 0.569 15.519 1.00 98.31 87 TYR A CA 1
ATOM 686 C C . TYR A 1 87 ? -1.578 -0.905 15.344 1.00 98.31 87 TYR A C 1
ATOM 688 O O . TYR A 1 87 ? -0.652 -1.236 14.614 1.00 98.31 87 TYR A O 1
ATOM 696 N N . GLN A 1 88 ? -2.336 -1.797 15.972 1.00 97.81 88 GLN A N 1
ATOM 697 C CA . GLN A 1 88 ? -2.159 -3.246 15.829 1.00 97.81 88 GLN A CA 1
ATOM 698 C C . GLN A 1 88 ? -3.496 -3.952 15.602 1.00 97.81 88 GLN A C 1
ATOM 700 O O . GLN A 1 88 ? -4.535 -3.460 16.032 1.00 97.81 88 GLN A O 1
ATOM 705 N N . VAL A 1 89 ? -3.473 -5.110 14.946 1.00 96.69 89 VAL A N 1
ATOM 706 C CA . VAL A 1 89 ? -4.640 -5.981 14.732 1.00 96.69 89 VAL A CA 1
ATOM 707 C C . VAL A 1 89 ? -4.262 -7.383 15.207 1.00 96.69 89 VAL A C 1
ATOM 709 O O . VAL A 1 89 ? -3.262 -7.919 14.739 1.00 96.69 89 VAL A O 1
ATOM 712 N N . ASP A 1 90 ? -5.051 -7.977 16.108 1.00 88.25 90 ASP A N 1
ATOM 713 C CA . ASP A 1 90 ? -4.705 -9.253 16.765 1.00 88.25 90 ASP A CA 1
ATOM 714 C C . ASP A 1 90 ? -4.505 -10.413 15.774 1.00 88.25 90 ASP A C 1
ATOM 716 O O . ASP A 1 90 ? -3.559 -11.189 15.889 1.00 88.25 90 ASP A O 1
ATOM 720 N N . THR A 1 91 ? -5.392 -10.534 14.784 1.00 88.06 91 THR A N 1
ATOM 721 C CA . THR A 1 91 ? -5.329 -11.560 13.731 1.00 88.06 91 THR A CA 1
ATOM 722 C C . THR A 1 91 ? -5.171 -10.899 12.368 1.00 88.06 91 THR A C 1
ATOM 724 O O . THR A 1 91 ? -6.102 -10.876 11.565 1.00 88.06 91 THR A O 1
ATOM 727 N N . LEU A 1 92 ? -3.996 -10.315 12.136 1.00 93.75 92 LEU A N 1
ATOM 728 C CA . LEU A 1 92 ? -3.639 -9.678 10.872 1.00 93.75 92 LEU A CA 1
ATOM 729 C C . LEU A 1 92 ? -3.141 -10.713 9.857 1.00 93.75 92 LEU A C 1
ATOM 731 O O . LEU A 1 92 ? -2.190 -11.445 10.135 1.00 93.75 92 LEU A O 1
ATOM 735 N N . ASN A 1 93 ? -3.734 -10.741 8.663 1.00 93.25 93 ASN A N 1
ATOM 736 C CA . ASN A 1 93 ? -3.189 -11.514 7.546 1.00 93.25 93 ASN A CA 1
ATOM 737 C C . ASN A 1 93 ? -2.296 -10.653 6.629 1.00 93.25 93 ASN A C 1
ATOM 739 O O . ASN A 1 93 ? -2.404 -9.425 6.587 1.00 93.25 93 ASN A O 1
ATOM 743 N N . GLU A 1 94 ? -1.409 -11.299 5.868 1.00 95.94 94 GLU A N 1
ATOM 744 C CA . GLU A 1 94 ? -0.449 -10.606 4.996 1.00 95.94 94 GLU A CA 1
ATOM 745 C C . GLU A 1 94 ? -1.125 -9.747 3.913 1.00 95.94 94 GLU A C 1
ATOM 747 O O . GLU A 1 94 ? -0.638 -8.664 3.589 1.00 95.94 94 GLU A O 1
ATOM 752 N N . LEU A 1 95 ? -2.276 -10.178 3.381 1.00 97.00 95 LEU A N 1
ATOM 753 C CA . LEU A 1 95 ? -3.016 -9.419 2.367 1.00 97.00 95 LEU A CA 1
ATOM 754 C C . LEU A 1 95 ? -3.644 -8.143 2.944 1.00 97.00 95 LEU A C 1
ATOM 756 O O . LEU A 1 95 ? -3.689 -7.121 2.260 1.00 97.00 95 LEU A O 1
ATOM 760 N N . GLN A 1 96 ? -4.088 -8.171 4.199 1.00 97.62 96 GLN A N 1
ATOM 761 C CA . GLN A 1 96 ? -4.579 -7.002 4.928 1.00 97.62 96 GLN A CA 1
ATOM 762 C C . GLN A 1 96 ? -3.449 -6.022 5.243 1.00 97.62 96 GLN A C 1
ATOM 764 O O . GLN A 1 96 ? -3.627 -4.812 5.089 1.00 97.62 96 GLN A O 1
ATOM 769 N N . ALA A 1 97 ? -2.268 -6.526 5.616 1.00 97.56 97 ALA A N 1
ATOM 770 C CA . ALA A 1 97 ? -1.078 -5.697 5.791 1.00 97.56 97 ALA A CA 1
ATOM 771 C C . ALA A 1 97 ? -0.654 -5.036 4.466 1.00 97.56 97 ALA A C 1
ATOM 773 O O . ALA A 1 97 ? -0.405 -3.829 4.419 1.00 97.56 97 ALA A O 1
ATOM 774 N N . LEU A 1 98 ? -0.655 -5.795 3.364 1.00 98.31 98 LEU A N 1
ATOM 775 C CA . LEU A 1 98 ? -0.438 -5.261 2.020 1.00 98.31 98 LEU A CA 1
ATOM 776 C C . LEU A 1 98 ? -1.459 -4.161 1.699 1.00 98.31 98 LEU A C 1
ATOM 778 O O . LEU A 1 98 ? -1.075 -3.069 1.280 1.00 98.31 98 LEU A O 1
ATOM 782 N N . ALA A 1 99 ? -2.750 -4.405 1.932 1.00 98.06 99 ALA A N 1
ATOM 783 C CA . ALA A 1 99 ? -3.812 -3.440 1.663 1.00 98.06 99 ALA A CA 1
ATOM 784 C C . ALA A 1 99 ? -3.686 -2.153 2.501 1.00 98.06 99 ALA A C 1
ATOM 786 O O . ALA A 1 99 ? -3.917 -1.066 1.964 1.00 98.06 99 ALA A O 1
ATOM 787 N N . TRP A 1 100 ? -3.252 -2.244 3.765 1.00 98.31 100 TRP A N 1
ATOM 788 C CA . TRP A 1 100 ? -2.882 -1.077 4.578 1.00 98.31 100 TRP A CA 1
ATOM 789 C C . TRP A 1 100 ? -1.791 -0.249 3.888 1.00 98.31 100 TRP A C 1
ATOM 791 O O . TRP A 1 100 ? -1.964 0.951 3.662 1.00 98.31 100 TRP A O 1
ATOM 801 N N . GLY A 1 101 ? -0.699 -0.889 3.461 1.00 97.69 101 GLY A N 1
ATOM 802 C CA . GLY A 1 101 ? 0.375 -0.221 2.720 1.00 97.69 101 GLY A CA 1
ATOM 803 C C . GLY A 1 101 ? -0.103 0.431 1.417 1.00 97.69 101 GLY A C 1
ATOM 804 O O . GLY A 1 101 ? 0.252 1.573 1.110 1.00 97.69 101 GLY A O 1
ATOM 805 N N . LEU A 1 102 ? -0.991 -0.239 0.675 1.00 97.88 102 LEU A N 1
ATOM 806 C CA . LEU A 1 102 ? -1.603 0.312 -0.539 1.00 97.88 102 LEU A CA 1
ATOM 807 C C . LEU A 1 102 ? -2.512 1.516 -0.264 1.00 97.88 102 LEU A C 1
ATOM 809 O O . LEU A 1 102 ? -2.601 2.405 -1.119 1.00 97.88 102 LEU A O 1
ATOM 813 N N . GLY A 1 103 ? -3.178 1.542 0.889 1.00 96.88 103 GLY A N 1
ATOM 814 C CA . GLY A 1 103 ? -3.989 2.652 1.384 1.00 96.88 103 GLY A CA 1
ATOM 815 C C . GLY A 1 103 ? -3.169 3.871 1.797 1.00 96.88 103 GLY A C 1
ATOM 816 O O . GLY A 1 103 ? -3.566 5.017 1.560 1.00 96.88 103 GLY A O 1
ATOM 817 N N . HIS A 1 104 ? -1.981 3.613 2.341 1.00 96.00 104 HIS A N 1
ATOM 818 C CA . HIS A 1 104 ? -1.011 4.617 2.766 1.00 96.00 104 HIS A CA 1
ATOM 819 C C . HIS A 1 104 ? -0.372 5.374 1.584 1.00 96.00 104 HIS A C 1
ATOM 821 O O . HIS A 1 104 ? 0.126 6.491 1.749 1.00 96.00 104 HIS A O 1
ATOM 827 N N . TYR A 1 105 ? -0.412 4.808 0.371 1.00 95.56 105 TYR A N 1
ATOM 828 C CA . TYR A 1 105 ? 0.115 5.434 -0.845 1.00 95.56 105 TYR A CA 1
ATOM 829 C C . TYR A 1 105 ? -0.472 6.833 -1.097 1.00 95.56 105 TYR A C 1
ATOM 831 O O . TYR A 1 105 ? -1.693 7.032 -1.130 1.00 95.56 105 TYR A O 1
ATOM 839 N N . GLN A 1 106 ? 0.407 7.800 -1.360 1.00 92.94 106 GLN A N 1
ATOM 840 C CA . GLN A 1 106 ? 0.058 9.156 -1.780 1.00 92.94 106 GLN A CA 1
ATOM 841 C C . GLN A 1 106 ? 0.966 9.591 -2.931 1.00 92.94 106 GLN A C 1
ATOM 843 O O . GLN A 1 106 ? 2.188 9.538 -2.814 1.00 92.94 106 GLN A O 1
ATOM 848 N N . PHE A 1 107 ? 0.375 10.073 -4.026 1.00 94.31 107 PHE A N 1
ATOM 849 C CA . PHE A 1 107 ? 1.131 10.690 -5.113 1.00 94.31 107 PHE A CA 1
ATOM 850 C C . PHE A 1 107 ? 1.290 12.193 -4.863 1.00 94.31 107 PHE A C 1
ATOM 852 O O . PHE A 1 107 ? 0.430 12.993 -5.225 1.00 94.31 107 PHE A O 1
ATOM 859 N N . SER A 1 108 ? 2.383 12.581 -4.208 1.00 91.69 108 SER A N 1
ATOM 860 C CA . SER A 1 108 ? 2.618 13.957 -3.741 1.00 91.69 108 SER A CA 1
ATOM 861 C C . SER A 1 108 ? 3.624 14.754 -4.584 1.00 91.69 108 SER A C 1
ATOM 863 O O . SER A 1 108 ? 3.913 15.902 -4.250 1.00 91.69 108 SER A O 1
ATOM 865 N N . ARG A 1 109 ? 4.117 14.197 -5.705 1.00 93.81 109 ARG A N 1
ATOM 866 C CA . ARG A 1 109 ? 5.163 14.800 -6.564 1.00 93.81 109 ARG A CA 1
ATOM 867 C C . ARG A 1 109 ? 4.841 16.231 -7.020 1.00 93.81 109 ARG A C 1
ATOM 869 O O . ARG A 1 109 ? 5.724 17.079 -7.009 1.00 93.81 109 ARG A O 1
ATOM 876 N N . TYR A 1 110 ? 3.587 16.501 -7.388 1.00 94.38 110 TYR A N 1
ATOM 877 C CA . TYR A 1 110 ? 3.145 17.806 -7.917 1.00 94.38 110 TYR A CA 1
ATOM 878 C C . TYR A 1 110 ? 2.385 18.667 -6.908 1.00 94.38 110 TYR A C 1
ATOM 880 O O . TYR A 1 110 ? 2.192 19.863 -7.116 1.00 94.38 110 TYR A O 1
ATOM 888 N N . ARG A 1 111 ? 1.928 18.060 -5.812 1.00 91.94 111 ARG A N 1
ATOM 889 C CA . ARG A 1 111 ? 1.201 18.734 -4.737 1.00 91.94 111 ARG A CA 1
ATOM 890 C C . ARG A 1 111 ? 1.692 18.174 -3.403 1.00 91.94 111 ARG A C 1
ATOM 892 O O . ARG A 1 111 ? 1.040 17.290 -2.845 1.00 91.94 111 ARG A O 1
ATOM 899 N N . PRO A 1 112 ? 2.848 18.647 -2.910 1.00 86.00 112 PRO A N 1
ATOM 900 C CA . PRO A 1 112 ? 3.387 18.172 -1.647 1.00 86.00 112 PRO A CA 1
ATOM 901 C C . PRO A 1 112 ? 2.428 18.504 -0.503 1.00 86.00 112 PRO A C 1
ATOM 903 O O . PRO A 1 112 ? 1.757 19.544 -0.516 1.00 86.00 112 PRO A O 1
ATOM 906 N N . ASN A 1 113 ? 2.362 17.614 0.488 1.00 78.62 113 ASN A N 1
ATOM 907 C CA . ASN A 1 113 ? 1.566 17.849 1.683 1.00 78.62 113 ASN A CA 1
ATOM 908 C C . ASN A 1 113 ? 2.205 18.993 2.486 1.00 78.62 113 ASN A C 1
ATOM 910 O O . ASN A 1 113 ? 3.336 18.875 2.948 1.00 78.62 113 ASN A O 1
ATOM 914 N N . LYS A 1 114 ? 1.495 20.117 2.620 1.00 73.06 114 LYS A N 1
ATOM 915 C CA . LYS A 1 114 ? 2.009 21.319 3.294 1.00 73.06 114 LYS A CA 1
ATOM 916 C C . LYS A 1 114 ? 1.973 21.213 4.820 1.00 73.06 114 LYS A C 1
ATOM 918 O O . LYS A 1 114 ? 2.664 21.979 5.481 1.00 73.06 114 LYS A O 1
ATOM 923 N N . ASN A 1 115 ? 1.190 20.281 5.361 1.00 73.50 115 ASN A N 1
ATOM 924 C CA . ASN A 1 115 ? 0.919 20.194 6.793 1.00 73.50 115 ASN A CA 1
ATOM 925 C C . ASN A 1 115 ? 1.826 19.195 7.528 1.00 73.50 115 ASN A C 1
ATOM 927 O O . ASN A 1 115 ? 1.692 19.052 8.738 1.00 73.50 115 ASN A O 1
ATOM 931 N N . ASN A 1 116 ? 2.732 18.497 6.826 1.00 68.31 116 ASN A N 1
ATOM 932 C CA . ASN A 1 116 ? 3.518 17.382 7.379 1.00 68.31 116 ASN A CA 1
ATOM 933 C C . ASN A 1 116 ? 2.658 16.341 8.125 1.00 68.31 116 ASN A C 1
ATOM 935 O O . ASN A 1 116 ? 3.138 15.708 9.062 1.00 68.31 116 ASN A O 1
ATOM 939 N N . GLU A 1 117 ? 1.392 16.173 7.724 1.00 76.75 117 GLU A N 1
ATOM 940 C CA . GLU A 1 117 ? 0.487 15.208 8.347 1.00 76.75 117 GLU A CA 1
ATOM 941 C C . GLU A 1 117 ? 1.062 13.804 8.184 1.00 76.75 117 GLU A C 1
ATOM 943 O O . GLU A 1 117 ? 1.275 13.319 7.065 1.00 76.75 117 GLU A O 1
ATOM 948 N N . ARG A 1 118 ? 1.335 13.168 9.319 1.00 88.19 118 ARG A N 1
ATOM 949 C CA . ARG A 1 118 ? 1.777 11.784 9.375 1.00 88.19 118 ARG A CA 1
ATOM 950 C C . ARG A 1 118 ? 0.552 10.888 9.396 1.00 88.19 118 ARG A C 1
ATOM 952 O O . ARG A 1 118 ? -0.420 11.148 10.101 1.00 88.19 118 ARG A O 1
ATOM 959 N N . LEU A 1 119 ? 0.608 9.847 8.581 1.00 94.94 119 LEU A N 1
ATOM 960 C CA . LEU A 1 119 ? -0.441 8.845 8.508 1.00 94.94 119 LEU A CA 1
ATOM 961 C C . LEU A 1 119 ? -0.284 7.816 9.630 1.00 94.94 119 LEU A C 1
ATOM 963 O O . LEU A 1 119 ? 0.796 7.656 10.203 1.00 94.94 119 LEU A O 1
ATOM 967 N N . ALA A 1 120 ? -1.370 7.105 9.915 1.00 97.31 120 ALA A N 1
ATOM 968 C CA . ALA A 1 120 ? -1.346 5.972 10.824 1.00 97.31 120 ALA A CA 1
ATOM 969 C C . ALA A 1 120 ? -0.436 4.851 10.291 1.00 97.31 120 ALA A C 1
ATOM 971 O O . ALA A 1 120 ? -0.446 4.536 9.095 1.00 97.31 120 ALA A O 1
ATOM 972 N N . LYS A 1 121 ? 0.299 4.204 11.199 1.00 97.81 121 LYS A N 1
ATOM 973 C CA . LYS A 1 121 ? 1.165 3.054 10.913 1.00 97.81 121 LYS A CA 1
ATOM 974 C C . LYS A 1 121 ? 0.616 1.779 11.533 1.00 97.81 121 LYS A C 1
ATOM 976 O O . LYS A 1 121 ? 0.024 1.818 12.610 1.00 97.81 121 LYS A O 1
ATOM 981 N N . LEU A 1 122 ? 0.849 0.652 10.868 1.00 97.81 122 LEU A N 1
ATOM 982 C CA . LEU A 1 122 ? 0.458 -0.669 11.354 1.00 97.81 122 LEU A CA 1
ATOM 983 C C . LEU A 1 122 ? 1.669 -1.395 11.944 1.00 97.81 122 LEU A C 1
ATOM 985 O O . LEU A 1 122 ? 2.741 -1.412 11.342 1.00 97.81 122 LEU A O 1
ATOM 989 N N . SER A 1 123 ? 1.498 -1.993 13.116 1.00 97.31 123 SER A N 1
ATOM 990 C CA . SER A 1 123 ? 2.486 -2.869 13.732 1.00 97.31 123 SER A CA 1
ATOM 991 C C . SER A 1 123 ? 2.536 -4.171 12.945 1.00 97.31 123 SER A C 1
ATOM 993 O O . SER A 1 123 ? 1.604 -4.975 12.988 1.00 97.31 123 SER A O 1
ATOM 995 N N . PHE A 1 124 ? 3.576 -4.310 12.129 1.00 96.19 124 PHE A N 1
ATOM 996 C CA . PHE A 1 124 ? 3.773 -5.432 11.222 1.00 96.19 124 PHE A CA 1
ATOM 997 C C . PHE A 1 124 ? 5.223 -5.442 10.737 1.00 96.19 124 PHE A C 1
ATOM 999 O O . PHE A 1 124 ? 5.808 -4.382 10.515 1.00 96.19 124 PHE A O 1
ATOM 1006 N N . ASP A 1 125 ? 5.792 -6.631 10.550 1.00 94.44 125 ASP A N 1
ATOM 1007 C CA . ASP A 1 125 ? 7.168 -6.794 10.087 1.00 94.44 125 ASP A CA 1
ATOM 1008 C C . ASP A 1 125 ? 7.252 -7.891 9.023 1.00 94.44 125 ASP A C 1
ATOM 1010 O O . ASP A 1 125 ? 7.094 -9.078 9.306 1.00 94.44 125 ASP A O 1
ATOM 1014 N N . SER A 1 126 ? 7.446 -7.478 7.771 1.00 95.19 126 SER A N 1
ATOM 1015 C CA . SER A 1 126 ? 7.667 -8.385 6.646 1.00 95.19 126 SER A CA 1
ATOM 1016 C C . SER A 1 126 ? 8.367 -7.653 5.510 1.00 95.19 126 SER A C 1
ATOM 1018 O O . SER A 1 126 ? 7.810 -6.740 4.883 1.00 95.19 126 SER A O 1
ATOM 1020 N N . GLU A 1 127 ? 9.586 -8.088 5.200 1.00 95.12 127 GLU A N 1
ATOM 1021 C CA . GLU A 1 127 ? 10.346 -7.580 4.056 1.00 95.12 127 GLU A CA 1
ATOM 1022 C C . GLU A 1 127 ? 9.637 -7.884 2.728 1.00 95.12 127 GLU A C 1
ATOM 1024 O O . GLU A 1 127 ? 9.638 -7.051 1.823 1.00 95.12 127 GLU A O 1
ATOM 1029 N N . VAL A 1 128 ? 8.972 -9.042 2.621 1.00 97.00 128 VAL A N 1
ATOM 1030 C CA . VAL A 1 128 ? 8.261 -9.468 1.403 1.00 97.00 128 VAL A CA 1
ATOM 1031 C C . VAL A 1 128 ? 7.092 -8.534 1.100 1.00 97.00 128 VAL A C 1
ATOM 1033 O O . VAL A 1 128 ? 6.977 -8.032 -0.020 1.00 97.00 128 VAL A O 1
ATOM 1036 N N . ILE A 1 129 ? 6.248 -8.251 2.095 1.00 97.75 129 ILE A N 1
ATOM 1037 C CA . ILE A 1 129 ? 5.114 -7.334 1.922 1.00 97.75 129 ILE A CA 1
ATOM 1038 C C . ILE A 1 129 ? 5.605 -5.906 1.671 1.00 97.75 129 ILE A C 1
ATOM 1040 O O . ILE A 1 129 ? 5.077 -5.219 0.795 1.00 97.75 129 ILE A O 1
ATOM 1044 N N . SER A 1 130 ? 6.661 -5.473 2.363 1.00 96.75 130 SER A N 1
ATOM 1045 C CA . SER A 1 130 ? 7.273 -4.158 2.136 1.00 96.75 130 SER A CA 1
ATOM 1046 C C . SER A 1 130 ? 7.791 -4.010 0.699 1.00 96.75 130 SER A C 1
ATOM 1048 O O . SER A 1 130 ? 7.522 -3.001 0.044 1.00 96.75 130 SER A O 1
ATOM 1050 N N . ALA A 1 131 ? 8.449 -5.041 0.159 1.00 96.62 131 ALA A N 1
ATOM 1051 C CA . ALA A 1 131 ? 8.914 -5.062 -1.226 1.00 96.62 131 ALA A CA 1
ATOM 1052 C C . ALA A 1 131 ? 7.752 -5.011 -2.236 1.00 96.62 131 ALA A C 1
ATOM 1054 O O . ALA A 1 131 ? 7.832 -4.290 -3.234 1.00 96.62 131 ALA A O 1
ATOM 1055 N N . GLN A 1 132 ? 6.648 -5.721 -1.974 1.00 98.06 132 GLN A N 1
ATOM 1056 C CA . GLN A 1 132 ? 5.444 -5.661 -2.812 1.00 98.06 132 GLN A CA 1
ATOM 1057 C C . GLN A 1 132 ? 4.815 -4.261 -2.815 1.00 98.06 132 GLN A C 1
ATOM 1059 O O . GLN A 1 132 ? 4.472 -3.742 -3.881 1.00 98.06 132 GLN A O 1
ATOM 1064 N N . ILE A 1 133 ? 4.696 -3.628 -1.644 1.00 98.25 133 ILE A N 1
ATOM 1065 C CA . ILE A 1 133 ? 4.179 -2.259 -1.513 1.00 98.25 133 ILE A CA 1
ATOM 1066 C C . ILE A 1 133 ? 5.048 -1.289 -2.313 1.00 98.25 133 ILE A C 1
ATOM 1068 O O . ILE A 1 133 ? 4.513 -0.479 -3.075 1.00 98.25 133 ILE A O 1
ATOM 1072 N N . ASP A 1 134 ? 6.372 -1.384 -2.190 1.00 96.69 134 ASP A N 1
ATOM 1073 C CA . ASP A 1 134 ? 7.305 -0.517 -2.908 1.00 96.69 134 ASP A CA 1
ATOM 1074 C C . ASP A 1 134 ? 7.230 -0.719 -4.431 1.00 96.69 134 ASP A C 1
ATOM 1076 O O . ASP A 1 134 ? 7.167 0.265 -5.172 1.00 96.69 134 ASP A O 1
ATOM 1080 N N . ALA A 1 135 ? 7.135 -1.963 -4.912 1.00 97.38 135 ALA A N 1
ATOM 1081 C CA . ALA A 1 135 ? 6.991 -2.268 -6.338 1.00 97.38 135 ALA A CA 1
ATOM 1082 C C . ALA A 1 135 ? 5.674 -1.726 -6.930 1.00 97.38 135 ALA A C 1
ATOM 1084 O O . ALA A 1 135 ? 5.658 -1.087 -7.991 1.00 97.38 135 ALA A O 1
ATOM 1085 N N . ILE A 1 136 ? 4.554 -1.924 -6.225 1.00 98.31 136 ILE A N 1
ATOM 1086 C CA . ILE A 1 136 ? 3.247 -1.398 -6.643 1.00 98.31 136 ILE A CA 1
ATOM 1087 C C . ILE A 1 136 ? 3.259 0.134 -6.614 1.00 98.31 136 ILE A C 1
ATOM 1089 O O . ILE A 1 136 ? 2.714 0.786 -7.507 1.00 98.31 136 ILE A O 1
ATOM 1093 N N . SER A 1 137 ? 3.915 0.729 -5.621 1.00 97.44 137 SER A N 1
ATOM 1094 C CA . SER A 1 137 ? 4.016 2.183 -5.479 1.00 97.44 137 SER A CA 1
ATOM 1095 C C . SER A 1 137 ? 4.885 2.818 -6.558 1.00 97.44 137 SER A C 1
ATOM 1097 O O . SER A 1 137 ? 4.511 3.867 -7.083 1.00 97.44 137 SER A O 1
ATOM 1099 N N . LEU A 1 138 ? 5.991 2.174 -6.946 1.00 97.12 138 LEU A N 1
ATOM 1100 C CA . LEU A 1 138 ? 6.797 2.570 -8.103 1.00 97.12 138 LEU A CA 1
ATOM 1101 C C . LEU A 1 138 ? 5.941 2.584 -9.374 1.00 97.12 138 LEU A C 1
ATOM 1103 O O . LEU A 1 138 ? 5.894 3.595 -10.072 1.00 97.12 138 LEU A O 1
ATOM 1107 N N . THR A 1 139 ? 5.189 1.508 -9.611 1.00 97.81 139 THR A N 1
ATOM 1108 C CA . THR A 1 139 ? 4.283 1.395 -10.764 1.00 97.81 139 THR A CA 1
ATOM 1109 C C . THR A 1 139 ? 3.243 2.518 -10.769 1.00 97.81 139 THR A C 1
ATOM 1111 O O . THR A 1 139 ? 3.087 3.223 -11.766 1.00 97.81 139 THR A O 1
ATOM 1114 N N . ARG A 1 140 ? 2.568 2.755 -9.634 1.00 98.25 140 ARG A N 1
ATOM 1115 C CA . ARG A 1 140 ? 1.597 3.851 -9.485 1.00 98.25 140 ARG A CA 1
ATOM 1116 C C . ARG A 1 140 ? 2.237 5.218 -9.724 1.00 98.25 140 ARG A C 1
ATOM 1118 O O . ARG A 1 140 ? 1.629 6.053 -10.381 1.00 98.25 140 ARG A O 1
ATOM 1125 N N . ASN A 1 141 ? 3.451 5.455 -9.228 1.00 97.44 141 ASN A N 1
ATOM 1126 C CA . ASN A 1 141 ? 4.165 6.716 -9.436 1.00 97.44 141 ASN A CA 1
ATOM 1127 C C . ASN A 1 141 ? 4.492 6.958 -10.909 1.00 97.44 141 ASN A C 1
ATOM 1129 O O . ASN A 1 141 ? 4.313 8.078 -11.383 1.00 97.44 141 ASN A O 1
ATOM 1133 N N . MET A 1 142 ? 4.951 5.931 -11.626 1.00 97.88 142 MET A N 1
ATOM 1134 C CA . MET A 1 142 ? 5.241 6.037 -13.056 1.00 97.88 142 MET A CA 1
ATOM 1135 C C . MET A 1 142 ? 3.968 6.323 -13.859 1.00 97.88 142 MET A C 1
ATOM 1137 O O . MET A 1 142 ? 3.971 7.233 -14.676 1.00 97.88 142 MET A O 1
ATOM 1141 N N . ILE A 1 143 ? 2.863 5.627 -13.564 1.00 98.19 143 ILE A N 1
ATOM 1142 C CA . ILE A 1 143 ? 1.569 5.834 -14.240 1.00 98.19 143 ILE A CA 1
ATOM 1143 C C . ILE A 1 143 ? 0.956 7.206 -13.915 1.00 98.19 143 ILE A C 1
ATOM 1145 O O . ILE A 1 143 ? 0.407 7.859 -14.796 1.00 98.19 143 ILE A O 1
ATOM 1149 N N . ASN A 1 144 ? 1.034 7.654 -12.658 1.00 97.88 144 ASN A N 1
ATOM 1150 C CA . ASN A 1 144 ? 0.448 8.927 -12.225 1.00 97.88 144 ASN A CA 1
ATOM 1151 C C . ASN A 1 144 ? 1.277 10.150 -12.644 1.00 97.88 144 ASN A C 1
ATOM 1153 O O . ASN A 1 144 ? 0.788 11.278 -12.570 1.00 97.88 144 ASN A O 1
ATOM 1157 N N . THR A 1 145 ? 2.534 9.952 -13.045 1.00 98.31 145 THR A N 1
ATOM 1158 C CA . THR A 1 145 ? 3.377 11.027 -13.568 1.00 98.31 145 THR A CA 1
ATOM 1159 C C . THR A 1 145 ? 2.870 11.412 -14.968 1.00 98.31 145 THR A C 1
ATOM 1161 O O . THR A 1 145 ? 2.795 10.538 -15.831 1.00 98.31 145 THR A O 1
ATOM 1164 N N . PRO A 1 146 ? 2.505 12.687 -15.224 1.00 97.56 146 PRO A N 1
ATOM 1165 C CA . PRO A 1 146 ? 2.077 13.147 -16.542 1.00 97.56 146 PRO A CA 1
ATOM 1166 C C . PRO A 1 146 ? 3.075 12.773 -17.634 1.00 97.56 146 PRO A C 1
ATOM 1168 O O . PRO A 1 146 ? 4.281 12.789 -17.400 1.00 97.56 146 PRO A O 1
ATOM 1171 N N . ALA A 1 147 ? 2.576 12.510 -18.844 1.00 94.94 147 ALA A N 1
ATOM 1172 C CA . ALA A 1 147 ? 3.410 12.069 -19.962 1.00 94.94 147 ALA A CA 1
ATOM 1173 C C . ALA A 1 147 ? 4.608 13.001 -20.214 1.00 94.94 147 ALA A C 1
ATOM 1175 O O . ALA A 1 147 ? 5.703 12.504 -20.437 1.00 94.94 147 ALA A O 1
ATOM 1176 N N . SER A 1 148 ? 4.437 14.325 -20.080 1.00 95.44 148 SER A N 1
ATOM 1177 C CA . SER A 1 148 ? 5.519 15.316 -20.236 1.00 95.44 148 SER A CA 1
ATOM 1178 C C . SER A 1 148 ? 6.730 15.085 -19.324 1.00 95.44 148 SER A C 1
ATOM 1180 O O . SER A 1 148 ? 7.823 15.539 -19.649 1.00 95.44 148 SER A O 1
ATOM 1182 N N . ASP A 1 149 ? 6.529 14.378 -18.212 1.00 97.31 149 ASP A N 1
ATOM 1183 C CA . ASP A 1 149 ? 7.507 14.130 -17.152 1.00 97.31 149 ASP A CA 1
ATOM 1184 C C . ASP A 1 149 ? 7.803 12.619 -16.985 1.00 97.31 149 ASP A C 1
ATOM 1186 O O . ASP A 1 149 ? 8.455 12.209 -16.016 1.00 97.31 149 ASP A O 1
ATOM 1190 N N . MET A 1 150 ? 7.268 11.789 -17.890 1.00 97.69 150 MET A N 1
ATOM 1191 C CA . MET A 1 150 ? 7.446 10.335 -17.969 1.00 97.69 150 MET A CA 1
ATOM 1192 C C . MET A 1 150 ? 7.566 9.896 -19.439 1.00 97.69 150 MET A C 1
ATOM 1194 O O . MET A 1 150 ? 6.812 9.059 -19.938 1.00 97.69 150 MET A O 1
ATOM 1198 N N . MET A 1 151 ? 8.508 10.503 -20.159 1.00 97.69 151 MET A N 1
ATOM 1199 C CA . MET A 1 151 ? 8.830 10.183 -21.552 1.00 97.69 151 MET A CA 1
ATOM 1200 C C . MET A 1 151 ? 9.722 8.923 -21.633 1.00 97.69 151 MET A C 1
ATOM 1202 O O . MET A 1 151 ? 10.179 8.425 -20.600 1.00 97.69 151 MET A O 1
ATOM 1206 N N . PRO A 1 152 ? 10.038 8.383 -22.834 1.00 98.00 152 PRO A N 1
ATOM 1207 C CA . PRO A 1 152 ? 10.847 7.164 -22.950 1.00 98.00 152 PRO A CA 1
ATOM 1208 C C . PRO A 1 152 ? 12.172 7.199 -22.172 1.00 98.00 152 PRO A C 1
ATOM 1210 O O . PRO A 1 152 ? 12.564 6.194 -21.582 1.00 98.00 152 PRO A O 1
ATOM 1213 N N . GLN A 1 153 ? 12.859 8.347 -22.131 1.00 97.56 153 GLN A N 1
ATOM 1214 C CA . GLN A 1 153 ? 14.091 8.501 -21.347 1.00 97.56 153 GLN A CA 1
ATOM 1215 C C . GLN A 1 153 ? 13.865 8.434 -19.831 1.00 97.56 153 GLN A C 1
ATOM 1217 O O . GLN A 1 153 ? 14.727 7.936 -19.116 1.00 97.56 153 GLN A O 1
ATOM 1222 N N . ASP A 1 154 ? 12.715 8.893 -19.340 1.00 97.94 154 ASP A N 1
ATOM 1223 C CA . ASP A 1 154 ? 12.396 8.903 -17.911 1.00 97.94 154 ASP A CA 1
ATOM 1224 C C . ASP A 1 154 ? 12.054 7.489 -17.425 1.00 97.94 154 ASP A C 1
ATOM 1226 O O . ASP A 1 154 ? 12.475 7.079 -16.342 1.00 97.94 154 ASP A O 1
ATOM 1230 N N . ILE A 1 155 ? 11.390 6.695 -18.274 1.00 97.56 155 ILE A N 1
ATOM 1231 C CA . ILE A 1 155 ? 11.182 5.258 -18.043 1.00 97.56 155 ILE A CA 1
ATOM 1232 C C . ILE A 1 155 ? 12.533 4.526 -17.995 1.00 97.56 155 ILE A C 1
ATOM 1234 O O . ILE A 1 155 ? 12.757 3.710 -17.100 1.00 97.56 155 ILE A O 1
ATOM 1238 N N . ALA A 1 156 ? 13.461 4.845 -18.907 1.00 98.00 156 ALA A N 1
ATOM 1239 C CA . ALA A 1 156 ? 14.810 4.275 -18.895 1.00 98.00 156 ALA A CA 1
ATOM 1240 C C . ALA A 1 156 ? 15.586 4.642 -17.619 1.00 98.00 156 ALA A C 1
ATOM 1242 O O . ALA A 1 156 ? 16.266 3.792 -17.045 1.00 98.00 156 ALA A O 1
ATOM 1243 N N . ILE A 1 157 ? 15.449 5.878 -17.126 1.00 97.75 157 ILE A N 1
ATOM 1244 C CA . ILE A 1 157 ? 16.030 6.299 -15.843 1.00 97.75 157 ILE A CA 1
ATOM 1245 C C . ILE A 1 157 ? 15.443 5.475 -14.692 1.00 97.75 157 ILE A C 1
ATOM 1247 O O . ILE A 1 157 ? 16.211 4.942 -13.894 1.00 97.75 157 ILE A O 1
ATOM 1251 N N . ALA A 1 158 ? 14.118 5.301 -14.629 1.00 97.25 158 ALA A N 1
ATOM 1252 C CA . ALA A 1 158 ? 13.479 4.486 -13.594 1.00 97.25 158 ALA A CA 1
ATOM 1253 C C . ALA A 1 158 ? 13.991 3.032 -13.602 1.00 97.25 158 ALA A C 1
ATOM 1255 O O . ALA A 1 158 ? 14.311 2.485 -12.544 1.00 97.25 158 ALA A O 1
ATOM 1256 N N . ALA A 1 159 ? 14.144 2.434 -14.788 1.00 97.75 159 ALA A N 1
ATOM 1257 C CA . ALA A 1 159 ? 14.718 1.100 -14.954 1.00 97.75 159 ALA A CA 1
ATOM 1258 C C . ALA A 1 159 ? 16.177 1.031 -14.466 1.00 97.75 159 ALA A C 1
ATOM 1260 O O . ALA A 1 159 ? 16.523 0.149 -13.682 1.00 97.75 159 ALA A O 1
ATOM 1261 N N . LYS A 1 160 ? 17.026 1.989 -14.862 1.00 97.81 160 LYS A N 1
ATOM 1262 C CA . LYS A 1 160 ? 18.430 2.060 -14.420 1.00 97.81 160 LYS A CA 1
ATOM 1263 C C . LYS A 1 160 ? 18.552 2.240 -12.906 1.00 97.81 160 LYS A C 1
ATOM 1265 O O . LYS A 1 160 ? 19.382 1.580 -12.288 1.00 97.81 160 LYS A O 1
ATOM 1270 N N . THR A 1 161 ? 17.722 3.088 -12.296 1.00 96.94 161 THR A N 1
ATOM 1271 C CA . THR A 1 161 ? 17.693 3.273 -10.836 1.00 96.94 161 THR A CA 1
ATOM 1272 C C . THR A 1 161 ? 17.325 1.976 -10.119 1.00 96.94 161 THR A C 1
ATOM 1274 O O . THR A 1 161 ? 17.996 1.603 -9.156 1.00 96.94 161 THR A O 1
ATOM 1277 N N . LEU A 1 162 ? 16.307 1.259 -10.607 1.00 96.31 162 LEU A N 1
ATOM 1278 C CA . LEU A 1 162 ? 15.907 -0.028 -10.041 1.00 96.31 162 LEU A CA 1
ATOM 1279 C C . LEU A 1 162 ? 17.030 -1.065 -10.165 1.00 96.31 162 LEU A C 1
ATOM 1281 O O . LEU A 1 162 ? 17.380 -1.729 -9.190 1.00 96.31 162 LEU A O 1
ATOM 1285 N N . ALA A 1 163 ? 17.639 -1.165 -11.345 1.00 97.31 163 ALA A N 1
ATOM 1286 C CA . ALA A 1 163 ? 18.728 -2.097 -11.585 1.00 97.31 163 ALA A CA 1
ATOM 1287 C C . ALA A 1 163 ? 19.948 -1.802 -10.709 1.00 97.31 163 ALA A C 1
ATOM 1289 O O . ALA A 1 163 ? 20.501 -2.718 -10.109 1.00 97.31 163 ALA A O 1
ATOM 1290 N N . GLN A 1 164 ? 20.317 -0.530 -10.544 1.00 97.00 164 GLN A N 1
ATOM 1291 C CA . GLN A 1 164 ? 21.400 -0.132 -9.647 1.00 97.00 164 GLN A CA 1
ATOM 1292 C C . GLN A 1 164 ? 21.129 -0.566 -8.200 1.00 97.00 164 GLN A C 1
ATOM 1294 O O . GLN A 1 164 ? 22.029 -1.084 -7.539 1.00 97.00 164 GLN A O 1
ATOM 1299 N N . GLN A 1 165 ? 19.897 -0.383 -7.714 1.00 95.50 165 GLN A N 1
ATOM 1300 C CA . GLN A 1 165 ? 19.511 -0.776 -6.358 1.00 95.50 165 GLN A CA 1
ATOM 1301 C C . GLN A 1 165 ? 19.676 -2.285 -6.127 1.00 95.50 165 GLN A C 1
ATOM 1303 O O . GLN A 1 165 ? 20.182 -2.691 -5.081 1.00 95.50 165 GLN A O 1
ATOM 1308 N N . TYR A 1 166 ? 19.294 -3.107 -7.106 1.00 95.19 166 TYR A N 1
ATOM 1309 C CA . TYR A 1 166 ? 19.322 -4.570 -6.999 1.00 95.19 166 TYR A CA 1
ATOM 1310 C C . TYR A 1 166 ? 20.523 -5.231 -7.688 1.00 95.19 166 TYR A C 1
ATOM 1312 O O . TYR A 1 166 ? 20.588 -6.455 -7.766 1.00 95.19 166 TYR A O 1
ATOM 1320 N N . LYS A 1 167 ? 21.505 -4.433 -8.128 1.00 97.19 167 LYS A N 1
ATOM 1321 C CA . LYS A 1 167 ? 22.726 -4.880 -8.821 1.00 97.19 167 LYS A CA 1
ATOM 1322 C C . LYS A 1 167 ? 22.452 -5.671 -10.112 1.00 97.19 167 LYS A C 1
ATOM 1324 O O . LYS A 1 167 ? 23.224 -6.563 -10.457 1.00 97.19 167 LYS A O 1
ATOM 1329 N N . ALA A 1 168 ? 21.376 -5.329 -10.811 1.00 97.88 168 ALA A N 1
ATOM 1330 C CA . ALA A 1 168 ? 21.082 -5.814 -12.154 1.00 97.88 168 ALA A CA 1
ATOM 1331 C C . ALA A 1 168 ? 21.797 -4.960 -13.217 1.00 97.88 168 ALA A C 1
ATOM 1333 O O . ALA A 1 168 ? 22.326 -3.878 -12.940 1.00 97.88 168 ALA A O 1
ATOM 1334 N N . THR A 1 169 ? 21.796 -5.450 -14.448 1.00 97.50 169 THR A N 1
ATOM 1335 C CA . THR A 1 169 ? 22.320 -4.774 -15.637 1.00 97.50 169 THR A CA 1
ATOM 1336 C C . THR A 1 169 ? 21.179 -4.229 -16.490 1.00 97.50 169 THR A C 1
ATOM 1338 O O . THR A 1 169 ? 20.099 -4.816 -16.535 1.00 97.50 169 THR A O 1
ATOM 1341 N N . VAL A 1 170 ? 21.398 -3.083 -17.141 1.00 97.94 170 VAL A N 1
ATOM 1342 C CA . VAL A 1 170 ? 20.426 -2.467 -18.055 1.00 97.94 170 VAL A CA 1
ATOM 1343 C C . VAL A 1 170 ? 21.141 -1.977 -19.300 1.00 97.94 170 VAL A C 1
ATOM 1345 O O . VAL A 1 170 ? 22.085 -1.195 -19.189 1.00 97.94 170 VAL A O 1
ATOM 1348 N N . ASP A 1 171 ? 20.627 -2.377 -20.457 1.00 97.19 171 ASP A N 1
ATOM 1349 C CA . ASP A 1 171 ? 21.020 -1.875 -21.769 1.00 97.19 171 ASP A CA 1
ATOM 1350 C C . ASP A 1 171 ? 19.874 -1.066 -22.389 1.00 97.19 171 ASP A C 1
ATOM 1352 O O . ASP A 1 171 ? 18.691 -1.302 -22.122 1.00 97.19 171 ASP A O 1
ATOM 1356 N N . GLU A 1 172 ? 20.224 -0.091 -23.228 1.00 97.62 172 GLU A N 1
ATOM 1357 C CA . GLU A 1 172 ? 19.251 0.692 -23.985 1.00 97.62 172 GLU A CA 1
ATOM 1358 C C . GLU A 1 172 ? 19.680 0.864 -25.442 1.00 97.62 172 GLU A C 1
ATOM 1360 O O . GLU A 1 172 ? 20.844 1.131 -25.729 1.00 97.62 172 GLU A O 1
ATOM 1365 N N . ILE A 1 173 ? 18.718 0.745 -26.358 1.00 98.38 173 ILE A N 1
ATOM 1366 C CA . ILE A 1 173 ? 18.895 1.033 -27.787 1.00 98.38 173 ILE A CA 1
ATOM 1367 C C . ILE A 1 173 ? 17.979 2.204 -28.127 1.00 98.38 173 ILE A C 1
ATOM 1369 O O . ILE A 1 173 ? 16.780 2.148 -27.839 1.00 98.38 173 ILE A O 1
ATOM 1373 N N . ILE A 1 174 ? 18.530 3.280 -28.690 1.00 98.38 174 ILE A N 1
ATOM 1374 C CA . ILE A 1 174 ? 17.854 4.581 -28.777 1.00 98.38 174 ILE A CA 1
ATOM 1375 C C . ILE A 1 174 ? 17.777 5.049 -30.227 1.00 98.38 174 ILE A C 1
ATOM 1377 O O . ILE A 1 174 ? 18.775 5.055 -30.937 1.00 98.38 174 ILE A O 1
ATOM 1381 N N . GLY A 1 175 ? 16.609 5.549 -30.637 1.00 98.19 175 GLY A N 1
ATOM 1382 C CA . GLY A 1 175 ? 16.465 6.250 -31.911 1.00 98.19 175 GLY A CA 1
ATOM 1383 C C . GLY A 1 175 ? 16.866 5.376 -33.097 1.00 98.19 175 GLY A C 1
ATOM 1384 O O . GLY A 1 175 ? 16.401 4.243 -33.204 1.00 98.19 175 GLY A O 1
ATOM 1385 N N . ASP A 1 176 ? 17.700 5.904 -33.990 1.00 98.00 176 ASP A N 1
ATOM 1386 C CA . ASP A 1 176 ? 18.078 5.225 -35.234 1.00 98.00 176 ASP A CA 1
ATOM 1387 C C . ASP A 1 176 ? 18.892 3.938 -35.009 1.00 98.00 176 ASP A C 1
ATOM 1389 O O . ASP A 1 176 ? 18.777 3.020 -35.821 1.00 98.00 176 ASP A O 1
ATOM 1393 N N . ASP A 1 177 ? 19.575 3.785 -33.866 1.00 98.25 177 ASP A N 1
ATOM 1394 C CA . ASP A 1 177 ? 20.280 2.545 -33.493 1.00 98.25 177 ASP A CA 1
ATOM 1395 C C . ASP A 1 177 ? 19.321 1.341 -33.422 1.00 98.25 177 ASP A C 1
ATOM 1397 O O . ASP A 1 177 ? 19.729 0.190 -33.600 1.00 98.25 177 ASP A O 1
ATOM 1401 N N . LEU A 1 178 ? 18.017 1.582 -33.206 1.00 98.44 178 LEU A N 1
ATOM 1402 C CA . LEU A 1 178 ? 16.985 0.542 -33.262 1.00 98.44 178 LEU A CA 1
ATOM 1403 C C . LEU A 1 178 ? 16.917 -0.118 -34.644 1.00 98.44 178 LEU A C 1
ATOM 1405 O O . LEU A 1 178 ? 16.606 -1.303 -34.729 1.00 98.44 178 LEU A O 1
ATOM 1409 N N . LEU A 1 179 ? 17.197 0.614 -35.725 1.00 98.19 179 LEU A N 1
ATOM 1410 C CA . LEU A 1 179 ? 17.219 0.053 -37.077 1.00 98.19 179 LEU A CA 1
ATOM 1411 C C . LEU A 1 179 ? 18.428 -0.863 -37.270 1.00 98.19 179 LEU A C 1
ATOM 1413 O O . LEU A 1 179 ? 18.281 -1.949 -37.829 1.00 98.19 179 LEU A O 1
ATOM 1417 N N . GLU A 1 180 ? 19.590 -0.463 -36.751 1.00 97.94 180 GLU A N 1
ATOM 1418 C CA . GLU A 1 180 ? 20.822 -1.259 -36.807 1.00 97.94 180 GLU A CA 1
ATOM 1419 C C . GLU A 1 180 ? 20.678 -2.588 -36.053 1.00 97.94 180 GLU A C 1
ATOM 1421 O O . GLU A 1 180 ? 21.174 -3.620 -36.500 1.00 97.94 180 GLU A O 1
ATOM 1426 N N . HIS A 1 181 ? 19.919 -2.581 -34.955 1.00 97.69 181 HIS A N 1
ATOM 1427 C CA . HIS A 1 181 ? 19.661 -3.756 -34.119 1.00 97.69 181 HIS A CA 1
ATOM 1428 C C . HIS A 1 181 ? 18.383 -4.528 -34.499 1.00 97.69 181 HIS A C 1
ATOM 1430 O O . HIS A 1 181 ? 17.954 -5.409 -33.756 1.00 97.69 181 HIS A O 1
ATOM 1436 N N . ASN A 1 182 ? 17.780 -4.239 -35.659 1.00 97.88 182 ASN A N 1
ATOM 1437 C CA . ASN A 1 182 ? 16.592 -4.923 -36.187 1.00 97.88 182 ASN A CA 1
ATOM 1438 C C . ASN A 1 182 ? 15.320 -4.800 -35.311 1.00 97.88 182 ASN A C 1
ATOM 1440 O O . ASN A 1 182 ? 14.513 -5.726 -35.215 1.00 97.88 182 ASN A O 1
ATOM 1444 N N . TYR A 1 183 ? 15.087 -3.610 -34.748 1.00 98.19 183 TYR A N 1
ATOM 1445 C CA . TYR A 1 183 ? 13.847 -3.195 -34.073 1.00 98.19 183 TYR A CA 1
ATOM 1446 C C . TYR A 1 183 ? 13.070 -2.104 -34.852 1.00 98.19 183 TYR A C 1
ATOM 1448 O O . TYR A 1 183 ? 12.721 -1.054 -34.292 1.00 98.19 183 TYR A O 1
ATOM 1456 N N . PRO A 1 184 ? 12.732 -2.316 -36.143 1.00 98.00 184 PRO A N 1
ATOM 1457 C CA . PRO A 1 184 ? 12.134 -1.282 -36.991 1.00 98.00 184 PRO A CA 1
ATOM 1458 C C . PRO A 1 184 ? 10.716 -0.880 -36.573 1.00 98.00 184 PRO A C 1
ATOM 1460 O O . PRO A 1 184 ? 10.285 0.232 -36.864 1.00 98.00 184 PRO A O 1
ATOM 1463 N N . THR A 1 185 ? 9.975 -1.751 -35.884 1.00 98.38 185 THR A N 1
ATOM 1464 C CA . THR A 1 185 ? 8.606 -1.460 -35.429 1.00 98.38 185 THR A CA 1
ATOM 1465 C C . THR A 1 185 ? 8.588 -0.468 -34.267 1.00 98.38 185 THR A C 1
ATOM 1467 O O . THR A 1 185 ? 7.766 0.448 -34.271 1.00 98.38 185 THR A O 1
ATOM 1470 N N . ILE A 1 186 ? 9.526 -0.589 -33.319 1.00 98.12 186 ILE A N 1
ATOM 1471 C CA . ILE A 1 186 ? 9.691 0.359 -32.205 1.00 98.12 186 ILE A CA 1
ATOM 1472 C C . ILE A 1 186 ? 10.085 1.735 -32.756 1.00 98.12 186 ILE A C 1
ATOM 1474 O O . ILE A 1 186 ? 9.463 2.744 -32.414 1.00 98.12 186 ILE A O 1
ATOM 1478 N N . HIS A 1 187 ? 11.066 1.767 -33.669 1.00 98.44 187 HIS A N 1
ATOM 1479 C CA . HIS A 1 187 ? 11.474 2.992 -34.364 1.00 98.44 187 HIS A CA 1
ATOM 1480 C C . HIS A 1 187 ? 10.296 3.637 -35.095 1.00 98.44 187 HIS A C 1
ATOM 1482 O O . HIS A 1 187 ? 9.992 4.811 -34.881 1.00 98.44 187 HIS A O 1
ATOM 1488 N N . ALA A 1 188 ? 9.580 2.854 -35.906 1.00 98.19 188 ALA A N 1
ATOM 1489 C CA . A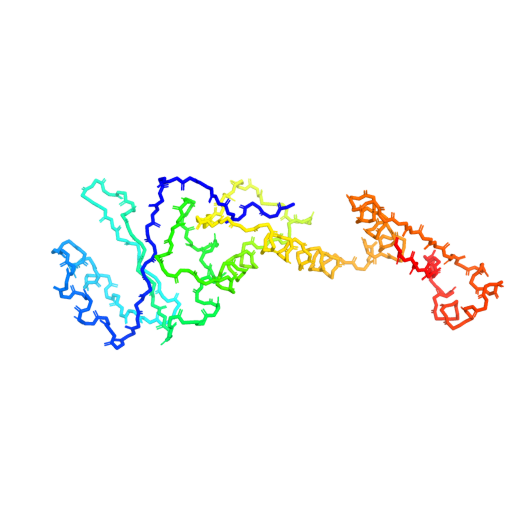LA A 1 188 ? 8.529 3.372 -36.764 1.00 98.19 188 ALA A CA 1
ATOM 1490 C C . ALA A 1 188 ? 7.386 4.048 -35.999 1.00 98.19 188 ALA A C 1
ATOM 1492 O O . ALA A 1 188 ? 6.846 5.040 -36.490 1.00 98.19 188 ALA A O 1
ATOM 1493 N N . VAL A 1 189 ? 7.038 3.537 -34.815 1.00 98.19 189 VAL A N 1
ATOM 1494 C CA . VAL A 1 189 ? 5.995 4.117 -33.958 1.00 98.19 189 VAL A CA 1
ATOM 1495 C C . VAL A 1 189 ? 6.477 5.403 -33.282 1.00 98.19 189 VAL A C 1
ATOM 1497 O O . VAL A 1 189 ? 5.730 6.378 -33.228 1.00 98.19 189 VAL A O 1
ATOM 1500 N N . GLY A 1 190 ? 7.713 5.437 -32.777 1.00 97.31 190 GLY A N 1
ATOM 1501 C CA . GLY A 1 190 ? 8.198 6.562 -31.969 1.00 97.31 190 GLY A CA 1
ATOM 1502 C C . GLY A 1 190 ? 8.902 7.688 -32.729 1.00 97.31 190 GLY A C 1
ATOM 1503 O O . GLY A 1 190 ? 9.041 8.777 -32.176 1.00 97.31 190 GLY A O 1
ATOM 1504 N N . ARG A 1 191 ? 9.325 7.477 -33.984 1.00 96.50 191 ARG A N 1
ATOM 1505 C CA . ARG A 1 191 ? 10.180 8.420 -34.742 1.00 96.50 191 ARG A CA 1
ATOM 1506 C C . ARG A 1 191 ? 9.610 9.830 -34.949 1.00 96.50 191 ARG A C 1
ATOM 1508 O O . ARG A 1 191 ? 10.349 10.725 -35.332 1.00 96.50 191 ARG A O 1
ATOM 1515 N N . ALA A 1 192 ? 8.302 10.023 -34.771 1.00 97.00 192 ALA A N 1
ATOM 1516 C CA . ALA A 1 192 ? 7.652 11.326 -34.948 1.00 97.00 192 ALA A CA 1
ATOM 1517 C C . ALA A 1 192 ? 7.742 12.228 -33.702 1.00 97.00 192 ALA A C 1
ATOM 1519 O O . ALA A 1 192 ? 7.427 13.414 -33.775 1.00 97.00 192 ALA A O 1
ATOM 1520 N N . SER A 1 193 ? 8.135 11.670 -32.557 1.00 96.44 193 SER A N 1
ATOM 1521 C CA . SER A 1 193 ? 8.316 12.409 -31.309 1.00 96.44 193 SER A CA 1
ATOM 1522 C C . SER A 1 193 ? 9.664 13.131 -31.285 1.00 96.44 193 SER A C 1
ATOM 1524 O O . SER A 1 193 ? 10.656 12.625 -31.802 1.00 96.44 193 SER A O 1
ATOM 1526 N N . ILE A 1 194 ? 9.732 14.272 -30.592 1.00 95.75 194 ILE A N 1
ATOM 1527 C CA . ILE A 1 194 ? 11.014 14.916 -30.247 1.00 95.75 194 ILE A CA 1
ATOM 1528 C C . ILE A 1 194 ? 11.816 14.105 -29.215 1.00 95.75 194 ILE A C 1
ATOM 1530 O O . ILE A 1 194 ? 13.011 14.328 -29.043 1.00 95.75 194 ILE A O 1
ATOM 1534 N N . HIS A 1 195 ? 11.157 13.175 -28.519 1.00 97.06 195 HIS A N 1
ATOM 1535 C CA . HIS A 1 195 ? 11.779 12.236 -27.594 1.00 97.06 195 HIS A CA 1
ATOM 1536 C C . HIS A 1 195 ? 12.014 10.910 -28.325 1.00 97.06 195 HIS A C 1
ATOM 1538 O O . HIS A 1 195 ? 11.029 10.236 -28.646 1.00 97.06 195 HIS A O 1
ATOM 1544 N N . PRO A 1 196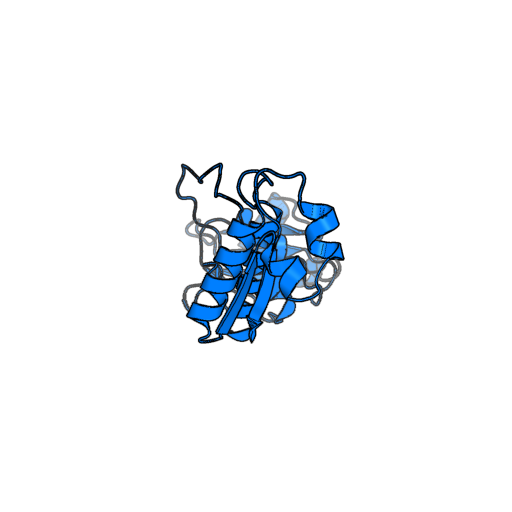 ? 13.277 10.522 -28.587 1.00 97.69 196 PRO A N 1
ATOM 1545 C CA . PRO A 1 196 ? 13.575 9.325 -29.363 1.00 97.69 196 PRO A CA 1
ATOM 1546 C C . PRO A 1 196 ? 12.983 8.054 -28.732 1.00 97.69 196 PRO A C 1
ATOM 1548 O O . PRO A 1 196 ? 13.040 7.917 -27.502 1.00 97.69 196 PRO A O 1
ATOM 1551 N N . PRO A 1 197 ? 12.449 7.113 -29.540 1.00 98.19 197 PRO A N 1
ATOM 1552 C CA . PRO A 1 197 ? 12.029 5.803 -29.050 1.00 98.19 197 PRO A CA 1
ATOM 1553 C C . PRO A 1 197 ? 13.205 5.033 -28.456 1.00 98.19 197 PRO A C 1
ATOM 1555 O O . PRO A 1 197 ? 14.359 5.252 -28.830 1.00 98.19 197 PRO A O 1
ATOM 1558 N N . ARG A 1 198 ? 12.900 4.124 -27.528 1.00 98.25 198 ARG A N 1
ATOM 1559 C CA . ARG A 1 198 ? 13.899 3.341 -26.800 1.00 98.25 198 ARG A CA 1
ATOM 1560 C C . ARG A 1 198 ? 13.421 1.912 -26.608 1.00 98.25 198 ARG A C 1
ATOM 1562 O O . ARG A 1 198 ? 12.248 1.701 -26.306 1.00 98.25 198 ARG A O 1
ATOM 1569 N N . LEU A 1 199 ? 14.336 0.961 -26.732 1.00 98.31 199 LEU A N 1
ATOM 1570 C CA . LEU A 1 199 ? 14.196 -0.377 -26.167 1.00 98.31 199 LEU A CA 1
ATOM 1571 C C . LEU A 1 199 ? 15.042 -0.432 -24.895 1.00 98.31 199 LEU A C 1
ATOM 1573 O O . LEU A 1 199 ? 16.196 -0.014 -24.927 1.00 98.31 199 LEU A O 1
ATOM 1577 N N . ILE A 1 200 ? 14.463 -0.921 -23.801 1.00 98.31 200 ILE A N 1
ATOM 1578 C CA . ILE A 1 200 ? 15.143 -1.112 -22.517 1.00 98.31 200 ILE A CA 1
ATOM 1579 C C . ILE A 1 200 ? 15.178 -2.615 -22.254 1.00 98.31 200 ILE A C 1
ATOM 1581 O O . ILE A 1 200 ? 14.124 -3.252 -22.262 1.00 98.31 200 ILE A O 1
ATOM 1585 N N . ASP A 1 201 ? 16.366 -3.158 -22.014 1.00 97.88 201 ASP A N 1
ATOM 1586 C CA . ASP A 1 201 ? 16.576 -4.556 -21.636 1.00 97.88 201 ASP A CA 1
ATOM 1587 C C . ASP A 1 201 ? 17.242 -4.603 -20.255 1.00 97.88 201 ASP A C 1
ATOM 1589 O O . ASP A 1 201 ? 18.252 -3.939 -20.033 1.00 97.88 201 ASP A O 1
ATOM 1593 N N . MET A 1 202 ? 16.651 -5.336 -19.308 1.00 97.19 202 MET A N 1
ATOM 1594 C CA . MET A 1 202 ? 17.113 -5.440 -17.920 1.00 97.19 202 MET A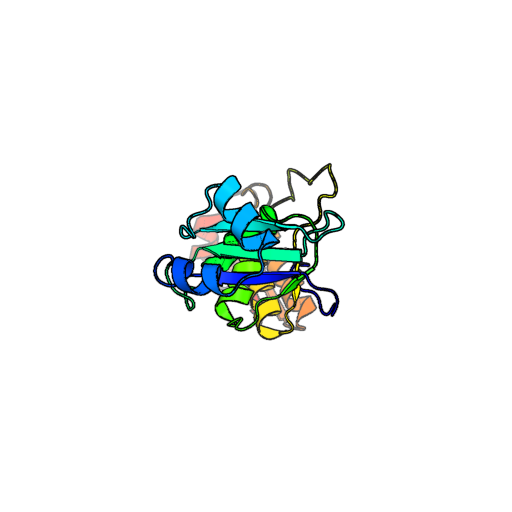 CA 1
ATOM 1595 C C . MET A 1 202 ? 17.347 -6.907 -17.564 1.00 97.19 202 MET A C 1
ATOM 1597 O O . MET A 1 202 ? 16.466 -7.740 -17.781 1.00 97.19 202 MET A O 1
ATOM 1601 N N . ARG A 1 203 ? 18.517 -7.207 -16.994 1.00 95.19 203 ARG A N 1
ATOM 1602 C CA . ARG A 1 203 ? 18.987 -8.567 -16.689 1.00 95.19 203 ARG A CA 1
ATOM 1603 C C . ARG A 1 203 ? 19.630 -8.646 -15.314 1.00 95.19 203 ARG A C 1
ATOM 1605 O O . ARG A 1 203 ? 20.498 -7.785 -15.035 1.00 95.19 203 ARG A O 1
#